Protein AF-A0A8J8NI59-F1 (afdb_monomer_lite)

Organism: Halteria grandinella (NCBI:txid5974)

Secondary structure (DSSP, 8-state):
-----PPPP------------PPPPPTTEEEPTTS-EEEPPTTEE-SS--SS---PEEP-TTTEEE-STT-EEEPTTEE-SSTT----EE-SSGGGEEEEETTEEEEEPTTEESGGG-EEPTTEEEETTTTEEEEPPPHHHHHHHHHHHHHHHHHHHHHHHHHHHHHHHSTT-HHHHHHHHHHHHHHHHHHHTTS-----HHHHHHHHHHHHHH-SSSSS-THHHHHHTT-SS-HHHHHHHHHHHHHHHHHHHHHHHHHHHHHHHHHHHHHTTTHHHHHHHHHHHHHHHHHHHHHHHHHTS--------S-----------------------------------

Structure (mmCIF, N/CA/C/O backbone):
data_AF-A0A8J8NI59-F1
#
_entry.id   AF-A0A8J8NI59-F1
#
loop_
_atom_site.group_PDB
_atom_site.id
_atom_site.type_symbol
_atom_site.label_atom_id
_atom_site.label_alt_id
_atom_site.label_comp_id
_atom_site.label_asym_id
_atom_site.label_entity_id
_atom_site.label_seq_id
_atom_site.pdbx_PDB_ins_code
_atom_site.Cartn_x
_atom_site.Cartn_y
_atom_site.Cartn_z
_atom_site.occupancy
_atom_site.B_iso_or_equiv
_atom_site.auth_seq_id
_atom_site.auth_comp_id
_atom_site.auth_asym_id
_atom_site.auth_atom_id
_atom_site.pdbx_PDB_model_num
ATOM 1 N N . MET A 1 1 ? 93.117 -23.642 -50.400 1.00 42.56 1 MET A N 1
ATOM 2 C CA . MET A 1 1 ? 92.096 -24.015 -51.402 1.00 42.56 1 MET A CA 1
ATOM 3 C C . MET A 1 1 ? 90.731 -23.767 -50.788 1.00 42.56 1 MET A C 1
ATOM 5 O O . MET A 1 1 ? 90.463 -24.273 -49.709 1.00 42.56 1 MET A O 1
ATOM 9 N N . LYS A 1 2 ? 89.950 -22.880 -51.412 1.00 40.94 2 LYS A N 1
ATOM 10 C CA . LYS A 1 2 ? 88.595 -22.494 -51.004 1.00 40.94 2 LYS A CA 1
ATOM 11 C C . LYS A 1 2 ? 87.653 -23.684 -51.211 1.00 40.94 2 LYS A C 1
ATOM 13 O O . LYS A 1 2 ? 87.621 -24.193 -52.324 1.00 40.94 2 LYS A O 1
ATOM 18 N N . ASN A 1 3 ? 86.870 -24.055 -50.203 1.00 39.59 3 ASN A N 1
ATOM 19 C CA . ASN A 1 3 ? 85.625 -24.795 -50.402 1.00 39.59 3 ASN A CA 1
ATOM 20 C C . ASN A 1 3 ? 84.478 -23.929 -49.877 1.00 39.59 3 ASN A C 1
ATOM 22 O O . ASN A 1 3 ? 84.491 -23.475 -48.736 1.00 39.59 3 ASN A O 1
ATOM 26 N N . LEU A 1 4 ? 83.573 -23.606 -50.799 1.00 42.38 4 LEU A N 1
ATOM 27 C CA . LEU A 1 4 ? 82.380 -22.790 -50.631 1.00 42.38 4 LEU A CA 1
ATOM 28 C C . LEU A 1 4 ? 81.233 -23.705 -50.202 1.00 42.38 4 LEU A C 1
ATOM 30 O O . LEU A 1 4 ? 80.670 -24.396 -51.051 1.00 42.38 4 LEU A O 1
ATOM 34 N N . ASP A 1 5 ? 80.852 -23.667 -48.929 1.00 48.59 5 ASP A N 1
ATOM 35 C CA . ASP A 1 5 ? 79.548 -24.180 -48.514 1.00 48.59 5 ASP A CA 1
ATOM 36 C C . ASP A 1 5 ? 78.473 -23.158 -48.901 1.00 48.59 5 ASP A C 1
ATOM 38 O O . ASP A 1 5 ? 78.446 -22.018 -48.431 1.00 48.59 5 ASP A O 1
ATOM 42 N N . LYS A 1 6 ? 77.608 -23.557 -49.838 1.00 50.16 6 LYS A N 1
ATOM 43 C CA . LYS A 1 6 ? 76.448 -22.781 -50.287 1.00 50.16 6 LYS A CA 1
ATOM 44 C C . LYS A 1 6 ? 75.347 -22.847 -49.218 1.00 50.16 6 LYS A C 1
ATOM 46 O O . LYS A 1 6 ? 74.883 -23.948 -48.929 1.00 50.16 6 LYS A O 1
ATOM 51 N N . PRO A 1 7 ? 74.835 -21.721 -48.695 1.00 47.69 7 PRO A N 1
ATOM 52 C CA . PRO A 1 7 ? 73.568 -21.733 -47.977 1.00 47.69 7 PRO A CA 1
ATOM 53 C C . PRO A 1 7 ? 72.412 -21.889 -48.979 1.00 47.69 7 PRO A C 1
ATOM 55 O O . PRO A 1 7 ? 72.321 -21.149 -49.960 1.00 47.69 7 PRO A O 1
ATOM 58 N N . GLY A 1 8 ? 71.546 -22.879 -48.740 1.00 51.72 8 GLY A N 1
ATOM 59 C CA . GLY A 1 8 ? 70.316 -23.108 -49.503 1.00 51.72 8 GLY A CA 1
ATOM 60 C C . GLY A 1 8 ? 69.329 -21.930 -49.419 1.00 51.72 8 GLY A C 1
ATOM 61 O O . GLY A 1 8 ? 69.471 -21.057 -48.556 1.00 51.72 8 GLY A O 1
ATOM 62 N N . PRO A 1 9 ? 68.333 -21.873 -50.320 1.00 49.62 9 PRO A N 1
ATOM 63 C CA . PRO A 1 9 ? 67.439 -20.730 -50.435 1.00 49.62 9 PRO A CA 1
ATOM 64 C C . PRO A 1 9 ? 66.587 -20.598 -49.169 1.00 49.62 9 PRO A C 1
ATOM 66 O O . PRO A 1 9 ? 65.860 -21.514 -48.788 1.00 49.62 9 PRO A O 1
ATOM 69 N N . ARG A 1 10 ? 66.664 -19.435 -48.513 1.00 53.19 10 ARG A N 1
ATOM 70 C CA . ARG A 1 10 ? 65.690 -19.048 -47.492 1.00 53.19 10 ARG A CA 1
ATOM 71 C C . ARG A 1 10 ? 64.388 -18.741 -48.221 1.00 53.19 10 ARG A C 1
ATOM 73 O O . ARG A 1 10 ? 64.252 -17.669 -48.804 1.00 53.19 10 ARG A O 1
ATOM 80 N N . ASN A 1 11 ? 63.447 -19.678 -48.201 1.00 51.78 11 ASN A N 1
ATOM 81 C CA . ASN A 1 11 ? 62.059 -19.361 -48.498 1.00 51.78 11 ASN A CA 1
ATOM 82 C C . ASN A 1 11 ? 61.590 -18.378 -47.423 1.00 51.78 11 ASN A C 1
ATOM 84 O O . ASN A 1 11 ? 61.308 -18.767 -46.293 1.00 51.78 11 ASN A O 1
ATOM 88 N N . ALA A 1 12 ? 61.576 -17.091 -47.764 1.00 55.81 12 ALA A N 1
ATOM 89 C CA . ALA A 1 12 ? 60.896 -16.075 -46.985 1.00 55.81 12 ALA A CA 1
ATOM 90 C C . ALA A 1 12 ? 59.393 -16.351 -47.099 1.00 55.81 12 ALA A C 1
ATOM 92 O O . ALA A 1 12 ? 58.722 -15.890 -48.022 1.00 55.81 12 ALA A O 1
ATOM 93 N N . SER A 1 13 ? 58.867 -17.170 -46.192 1.00 58.53 13 SER A N 1
ATOM 94 C CA . SER A 1 13 ? 57.435 -17.229 -45.946 1.00 58.53 13 SER A CA 1
ATOM 95 C C . SER A 1 13 ? 57.041 -15.899 -45.311 1.00 58.53 13 SER A C 1
ATOM 97 O O . SER A 1 13 ? 57.179 -15.718 -44.103 1.00 58.53 13 SER A O 1
ATOM 99 N N . ASN A 1 14 ? 56.594 -14.948 -46.130 1.00 59.12 14 ASN A N 1
ATOM 100 C CA . ASN A 1 14 ? 55.902 -13.762 -45.642 1.00 59.12 14 ASN A CA 1
ATOM 101 C C . ASN A 1 14 ? 54.557 -14.216 -45.057 1.00 59.12 14 ASN A C 1
ATOM 103 O O . ASN A 1 14 ? 53.545 -14.242 -45.754 1.00 59.12 14 ASN A O 1
ATOM 107 N N . SER A 1 15 ? 54.548 -14.624 -43.790 1.00 64.38 15 SER A N 1
ATOM 108 C CA . SER A 1 15 ? 53.317 -14.759 -43.019 1.00 64.38 15 SER A CA 1
ATOM 109 C C . SER A 1 15 ? 52.825 -13.350 -42.703 1.00 64.38 15 SER A C 1
ATOM 111 O O . SER A 1 15 ? 53.378 -12.668 -41.841 1.00 64.38 15 SER A O 1
ATOM 113 N N . LEU A 1 16 ? 51.833 -12.885 -43.462 1.00 69.44 16 LEU A N 1
ATOM 114 C CA . LEU A 1 16 ? 51.132 -11.646 -43.156 1.00 69.44 16 LEU A CA 1
ATOM 115 C C . LEU A 1 16 ? 50.227 -11.926 -41.951 1.00 69.44 16 LEU A C 1
ATOM 117 O O . LEU A 1 16 ? 49.183 -12.559 -42.094 1.00 69.44 16 LEU A O 1
ATOM 121 N N . ASP A 1 17 ? 50.662 -11.514 -40.765 1.00 67.75 17 ASP A N 1
ATOM 122 C CA . ASP A 1 17 ? 49.891 -11.686 -39.537 1.00 67.75 17 ASP A CA 1
ATOM 123 C C . ASP A 1 17 ? 48.886 -10.532 -39.440 1.00 67.75 17 ASP A C 1
ATOM 125 O O . ASP A 1 17 ? 49.223 -9.406 -39.064 1.00 67.75 17 ASP A O 1
ATOM 129 N N . ILE A 1 18 ? 47.658 -10.774 -39.903 1.00 75.75 18 ILE A N 1
ATOM 130 C CA . ILE A 1 18 ? 46.582 -9.783 -39.843 1.00 75.75 18 ILE A CA 1
ATOM 131 C C . ILE A 1 18 ? 45.837 -9.985 -38.528 1.00 75.75 18 ILE A C 1
ATOM 133 O O . ILE A 1 18 ? 45.020 -10.896 -38.393 1.00 75.75 18 ILE A O 1
ATOM 137 N N . SER A 1 19 ? 46.101 -9.115 -37.558 1.00 70.06 19 SER A N 1
ATOM 138 C CA . SER A 1 19 ? 45.352 -9.072 -36.307 1.00 70.06 19 SER A CA 1
ATOM 139 C C . SER A 1 19 ? 44.076 -8.243 -36.480 1.00 70.06 19 SER A C 1
ATOM 141 O O . SER A 1 19 ? 44.108 -7.035 -36.713 1.00 70.06 19 SER A O 1
ATOM 143 N N . PHE A 1 20 ? 42.921 -8.899 -36.364 1.00 71.81 20 PHE A N 1
ATOM 144 C CA . PHE A 1 20 ? 41.621 -8.235 -36.287 1.00 71.81 20 PHE A CA 1
ATOM 145 C C . PHE A 1 20 ? 41.215 -8.111 -34.819 1.00 71.81 20 PHE A C 1
ATOM 147 O O . PHE A 1 20 ? 41.076 -9.114 -34.125 1.00 71.81 20 PHE A O 1
ATOM 154 N N . ASN A 1 21 ? 41.016 -6.882 -34.346 1.00 72.12 21 ASN A N 1
ATOM 155 C CA . ASN A 1 21 ? 40.485 -6.617 -33.013 1.00 72.12 21 ASN A CA 1
ATOM 156 C C . ASN A 1 21 ? 39.002 -6.243 -33.142 1.00 72.12 21 ASN A C 1
ATOM 158 O O . ASN A 1 21 ? 38.676 -5.139 -33.586 1.00 72.12 21 ASN A O 1
ATOM 162 N N . LEU A 1 22 ? 38.105 -7.182 -32.832 1.00 75.94 22 LEU A N 1
ATOM 163 C CA . LEU A 1 22 ? 36.667 -6.925 -32.819 1.00 75.94 22 LEU A CA 1
ATOM 164 C C . LEU A 1 22 ? 36.265 -6.333 -31.466 1.00 75.94 22 LEU A C 1
ATOM 166 O O . LEU A 1 22 ? 36.701 -6.801 -30.417 1.00 75.94 22 LEU A O 1
ATOM 170 N N . ARG A 1 23 ? 35.413 -5.303 -31.488 1.00 87.38 23 ARG A N 1
ATOM 171 C CA . ARG A 1 23 ? 34.831 -4.754 -30.257 1.00 87.38 23 ARG A CA 1
ATOM 172 C C . ARG A 1 23 ? 33.895 -5.776 -29.604 1.00 87.38 23 ARG A C 1
ATOM 174 O O . ARG A 1 23 ? 33.202 -6.501 -30.313 1.00 87.38 23 ARG A O 1
ATOM 181 N N . ALA A 1 24 ? 33.801 -5.745 -28.276 1.00 86.50 24 ALA A N 1
ATOM 182 C CA . ALA A 1 24 ? 32.757 -6.462 -27.550 1.00 86.50 24 ALA A CA 1
ATOM 183 C C . ALA A 1 24 ? 31.359 -5.904 -27.889 1.00 86.50 24 ALA A C 1
ATOM 185 O O . ALA A 1 24 ? 31.203 -4.717 -28.224 1.00 86.50 24 ALA A O 1
ATOM 186 N N . CYS A 1 25 ? 30.344 -6.766 -27.812 1.00 90.00 25 CYS A N 1
ATOM 187 C CA . CYS A 1 25 ? 28.954 -6.374 -28.018 1.00 90.00 25 CYS A CA 1
ATOM 188 C C . CYS A 1 25 ? 28.413 -5.628 -26.796 1.00 90.00 25 CYS A C 1
ATOM 190 O O . CYS A 1 25 ? 28.751 -5.935 -25.654 1.00 90.00 25 CYS A O 1
ATOM 192 N N . LEU A 1 26 ? 27.585 -4.615 -27.040 1.00 92.12 26 LEU A N 1
ATOM 193 C CA . LEU A 1 26 ? 26.968 -3.817 -25.984 1.00 92.12 26 LEU A CA 1
ATOM 194 C C . LEU A 1 26 ? 25.629 -4.428 -25.547 1.00 92.12 26 LEU A C 1
ATOM 196 O O . LEU A 1 26 ? 25.061 -5.290 -26.215 1.00 92.12 26 LEU A O 1
ATOM 200 N N . ILE A 1 27 ? 25.095 -3.954 -24.420 1.00 91.75 27 ILE A N 1
ATOM 201 C CA . ILE A 1 27 ? 23.744 -4.312 -23.971 1.00 91.75 27 ILE A CA 1
ATOM 202 C C . ILE A 1 27 ? 22.736 -3.955 -25.077 1.00 91.75 27 ILE A C 1
ATOM 204 O O . ILE A 1 27 ? 22.727 -2.833 -25.583 1.00 91.75 27 ILE A O 1
ATOM 208 N N . GLY A 1 28 ? 21.889 -4.916 -25.447 1.00 91.94 28 GLY A N 1
ATOM 209 C CA . GLY A 1 28 ? 20.965 -4.796 -26.576 1.00 91.94 28 GLY A CA 1
ATOM 210 C C . GLY A 1 28 ? 21.525 -5.261 -27.925 1.00 91.94 28 GLY A C 1
ATOM 211 O O . GLY A 1 28 ? 20.793 -5.232 -28.913 1.00 91.94 28 GLY A O 1
ATOM 212 N N . GLU A 1 29 ? 22.779 -5.712 -27.988 1.00 93.00 29 GLU A N 1
ATOM 213 C CA . GLU A 1 29 ? 23.380 -6.303 -29.185 1.00 93.00 29 GLU A CA 1
ATOM 214 C C . GLU A 1 29 ? 23.638 -7.801 -28.993 1.00 93.00 29 GLU A C 1
ATOM 216 O O . GLU A 1 29 ? 24.230 -8.216 -27.998 1.00 93.00 29 GLU A O 1
ATOM 221 N N . ALA A 1 30 ? 23.239 -8.615 -29.968 1.00 91.62 30 ALA A N 1
ATOM 222 C CA . ALA A 1 30 ? 23.572 -10.033 -30.022 1.00 91.62 30 ALA A CA 1
ATOM 223 C C . ALA A 1 30 ? 24.814 -10.263 -30.896 1.00 91.62 30 ALA A C 1
ATOM 225 O O . ALA A 1 30 ? 24.956 -9.662 -31.967 1.00 91.62 30 ALA A O 1
ATOM 226 N N . MET A 1 31 ? 25.703 -11.155 -30.456 1.00 90.50 31 MET A N 1
ATOM 227 C CA . MET A 1 31 ? 26.864 -11.581 -31.234 1.00 90.50 31 MET A CA 1
ATOM 228 C C . MET A 1 31 ? 26.450 -12.649 -32.253 1.00 90.50 31 MET A C 1
ATOM 230 O O . MET A 1 31 ? 25.980 -13.726 -31.885 1.00 90.50 31 MET A O 1
ATOM 234 N N . LEU A 1 32 ? 26.624 -12.360 -33.544 1.00 87.44 32 LEU A N 1
ATOM 235 C CA . LEU A 1 32 ? 26.396 -13.324 -34.621 1.00 87.44 32 LEU A CA 1
ATOM 236 C C . LEU A 1 32 ? 27.553 -14.331 -34.703 1.00 87.44 32 LEU A C 1
ATOM 238 O O . LEU A 1 32 ? 28.666 -14.078 -34.246 1.00 87.44 32 LEU A O 1
ATOM 242 N N . SER A 1 33 ? 27.319 -15.458 -35.378 1.00 85.94 33 SER A N 1
ATOM 243 C CA . SER A 1 33 ? 28.323 -16.512 -35.607 1.00 85.94 33 SER A CA 1
ATOM 244 C C . SER A 1 33 ? 29.576 -16.047 -36.360 1.00 85.94 33 SER A C 1
ATOM 246 O O . SER A 1 33 ? 30.616 -16.691 -36.275 1.00 85.94 33 SER A O 1
ATOM 248 N N . ASN A 1 34 ? 29.501 -14.923 -37.076 1.00 84.19 34 ASN A N 1
ATOM 249 C CA . ASN A 1 34 ? 30.634 -14.287 -37.750 1.00 84.19 34 ASN A CA 1
ATOM 250 C C . ASN A 1 34 ? 31.380 -13.264 -36.866 1.00 84.19 34 ASN A C 1
ATOM 252 O O . ASN A 1 34 ? 32.190 -12.498 -37.385 1.00 84.19 34 ASN A O 1
ATOM 256 N N . GLY A 1 35 ? 31.074 -13.197 -35.565 1.00 82.31 35 GLY A N 1
ATOM 257 C CA . GLY A 1 35 ? 31.666 -12.247 -34.618 1.00 82.31 35 GLY A CA 1
ATOM 258 C C . GLY A 1 35 ? 31.140 -10.813 -34.739 1.00 82.31 35 GLY A C 1
ATOM 259 O O . GLY A 1 35 ? 31.619 -9.924 -34.040 1.00 82.31 35 GLY A O 1
ATOM 260 N N . LYS A 1 36 ? 30.157 -10.550 -35.613 1.00 87.12 36 LYS A N 1
ATOM 261 C CA . LYS A 1 36 ? 29.537 -9.226 -35.746 1.00 87.12 36 LYS A CA 1
ATOM 262 C C . LYS A 1 36 ? 28.489 -9.021 -34.652 1.00 87.12 36 LYS A C 1
ATOM 264 O O . LYS A 1 36 ? 27.591 -9.841 -34.503 1.00 87.12 36 LYS A O 1
ATOM 269 N N . CYS A 1 37 ? 28.533 -7.885 -33.966 1.00 91.12 37 CYS A N 1
ATOM 270 C CA . CYS A 1 37 ? 27.447 -7.449 -33.090 1.00 91.12 37 CYS A CA 1
ATOM 271 C C . CYS A 1 37 ? 26.302 -6.857 -33.922 1.00 91.12 37 CYS A C 1
ATOM 273 O O . CYS A 1 37 ? 26.531 -5.957 -34.740 1.00 91.12 37 CYS A O 1
ATOM 275 N N . ALA A 1 38 ? 25.079 -7.343 -33.722 1.00 90.94 38 ALA A N 1
ATOM 276 C CA . ALA A 1 38 ? 23.874 -6.757 -34.302 1.00 90.94 38 ALA A CA 1
ATOM 277 C C . ALA A 1 38 ? 22.913 -6.316 -33.202 1.00 90.94 38 ALA A C 1
ATOM 279 O O . ALA A 1 38 ? 22.659 -7.055 -32.253 1.00 90.94 38 ALA A O 1
ATOM 280 N N . LEU A 1 39 ? 22.361 -5.114 -33.352 1.00 93.69 39 LEU A N 1
ATOM 281 C CA . LEU A 1 39 ? 21.331 -4.597 -32.462 1.00 93.69 39 LEU A CA 1
ATOM 282 C C . LEU A 1 39 ? 20.059 -5.444 -32.578 1.00 93.69 39 LEU A C 1
ATOM 284 O O . LEU A 1 39 ? 19.643 -5.786 -33.686 1.00 93.69 39 LEU A O 1
ATOM 288 N N . CYS A 1 40 ? 19.424 -5.740 -31.446 1.00 94.31 40 CYS A N 1
ATOM 289 C CA . CYS A 1 40 ? 18.139 -6.424 -31.437 1.00 94.31 40 CYS A CA 1
ATOM 290 C C . CYS A 1 40 ? 17.054 -5.578 -32.115 1.00 94.31 40 CYS A C 1
ATOM 292 O O . CYS A 1 40 ? 16.870 -4.403 -31.792 1.00 94.31 40 CYS A O 1
ATOM 294 N N . GLU A 1 41 ? 16.324 -6.189 -33.044 1.00 95.12 41 GLU A N 1
ATOM 295 C CA . GLU A 1 41 ? 15.227 -5.549 -33.770 1.00 95.12 41 GLU A CA 1
ATOM 296 C C . GLU A 1 41 ? 13.995 -5.345 -32.876 1.00 95.12 41 GLU A C 1
ATOM 298 O O . GLU A 1 41 ? 13.866 -5.947 -31.803 1.00 95.12 41 GLU A O 1
ATOM 303 N N . GLN A 1 42 ? 13.059 -4.508 -33.331 1.00 94.75 42 GLN A N 1
ATOM 304 C CA . GLN A 1 42 ? 11.798 -4.265 -32.631 1.00 94.75 42 GLN A CA 1
ATOM 305 C C . GLN A 1 42 ? 11.038 -5.580 -32.382 1.00 94.75 42 GLN A C 1
ATOM 307 O O . GLN A 1 42 ? 10.967 -6.451 -33.246 1.00 94.75 42 GLN A O 1
ATOM 312 N N . GLY A 1 43 ? 10.471 -5.737 -31.183 1.00 93.62 43 GLY A N 1
ATOM 313 C CA . GLY A 1 43 ? 9.853 -7.001 -30.757 1.00 93.62 43 GLY A CA 1
ATOM 314 C C . GLY A 1 43 ? 10.841 -8.050 -30.226 1.00 93.62 43 GLY A C 1
ATOM 315 O O . GLY A 1 43 ? 10.414 -9.121 -29.785 1.00 93.62 43 GLY A O 1
ATOM 316 N N . THR A 1 44 ? 12.139 -7.740 -30.188 1.00 94.88 44 THR A N 1
ATOM 317 C CA . THR A 1 44 ? 13.160 -8.533 -29.492 1.00 94.88 44 THR A CA 1
ATOM 318 C C . THR A 1 44 ? 13.978 -7.665 -28.541 1.00 94.88 44 THR A C 1
ATOM 320 O O . THR A 1 44 ? 13.941 -6.436 -28.625 1.00 94.88 44 THR A O 1
ATOM 323 N N . TYR A 1 45 ? 14.676 -8.288 -27.593 1.00 93.62 45 TYR A N 1
ATOM 324 C CA . TYR A 1 45 ? 15.499 -7.561 -26.631 1.00 93.62 45 TYR A CA 1
ATOM 325 C C . TYR A 1 45 ? 16.680 -8.386 -26.111 1.00 93.62 45 TYR A C 1
ATOM 327 O O . TYR A 1 45 ? 16.684 -9.619 -26.182 1.00 93.62 45 TYR A O 1
ATOM 335 N N . LEU A 1 46 ? 17.665 -7.697 -25.534 1.00 93.19 46 LEU A N 1
ATOM 336 C CA . LEU A 1 46 ? 18.746 -8.309 -24.766 1.00 93.19 46 LEU A CA 1
ATOM 337 C C . LEU A 1 46 ? 19.194 -7.371 -23.632 1.00 93.19 46 LEU A C 1
ATOM 339 O O . LEU A 1 46 ? 19.578 -6.232 -23.884 1.00 93.19 46 LEU A O 1
ATOM 343 N N . LEU A 1 47 ? 19.128 -7.841 -22.381 1.00 90.81 47 LEU A N 1
ATOM 344 C CA . LEU A 1 47 ? 19.435 -7.031 -21.187 1.00 90.81 47 LEU A CA 1
ATOM 345 C C . LEU A 1 47 ? 20.875 -7.167 -20.686 1.00 90.81 47 LEU A C 1
ATOM 347 O O . LEU A 1 47 ? 21.331 -6.336 -19.908 1.00 90.81 47 LEU A O 1
ATOM 351 N N . GLN A 1 48 ? 21.600 -8.181 -21.151 1.00 88.25 48 GLN A N 1
ATOM 352 C CA . GLN A 1 48 ? 22.983 -8.437 -20.770 1.00 88.25 48 GLN A CA 1
ATOM 353 C C . GLN A 1 48 ? 23.814 -8.656 -22.032 1.00 88.25 48 GLN A C 1
ATOM 355 O O . GLN A 1 48 ? 23.387 -9.378 -22.932 1.00 88.25 48 GLN A O 1
ATOM 360 N N . ALA A 1 49 ? 24.987 -8.030 -22.104 1.00 84.00 49 ALA A N 1
ATOM 361 C CA . ALA A 1 49 ? 25.941 -8.300 -23.173 1.00 84.00 49 ALA A CA 1
ATOM 362 C C . ALA A 1 49 ? 26.396 -9.769 -23.116 1.00 84.00 49 ALA A C 1
ATOM 364 O O . ALA A 1 49 ? 26.535 -10.338 -22.032 1.00 84.00 49 ALA A O 1
ATOM 365 N N . SER A 1 50 ? 26.600 -10.391 -24.274 1.00 76.25 50 SER A N 1
ATOM 366 C CA . SER A 1 50 ? 27.167 -11.738 -24.379 1.00 76.25 50 SER A CA 1
ATOM 367 C C . SER A 1 50 ? 28.412 -11.706 -25.250 1.00 76.25 50 SER A C 1
ATOM 369 O O . SER A 1 50 ? 28.383 -11.143 -26.343 1.00 76.25 50 SER A O 1
ATOM 371 N N . ASP A 1 51 ? 29.472 -12.343 -24.753 1.00 73.75 51 ASP A N 1
ATOM 372 C CA . ASP A 1 51 ? 30.730 -12.570 -25.476 1.00 73.75 51 ASP A CA 1
ATOM 373 C C . ASP A 1 51 ? 30.704 -13.883 -26.283 1.00 73.75 51 ASP A C 1
ATOM 375 O O . ASP A 1 51 ? 31.645 -14.210 -27.004 1.00 73.75 51 ASP A O 1
ATOM 379 N N . GLU A 1 52 ? 29.609 -14.640 -26.169 1.00 78.69 52 GLU A N 1
ATOM 380 C CA . GLU A 1 52 ? 29.346 -15.855 -26.933 1.00 78.69 52 GLU A CA 1
ATOM 381 C C . GLU A 1 52 ? 28.276 -15.608 -28.010 1.00 78.69 52 GLU A C 1
ATOM 383 O O . GLU A 1 52 ? 27.375 -14.783 -27.810 1.00 78.69 52 GLU A O 1
ATOM 388 N N . PRO A 1 53 ? 28.328 -16.336 -29.145 1.00 79.00 53 PRO A N 1
ATOM 389 C CA . PRO A 1 53 ? 27.295 -16.267 -30.170 1.00 79.00 53 PRO A CA 1
ATOM 390 C C . PRO A 1 53 ? 25.912 -16.564 -29.580 1.00 79.00 53 PRO A C 1
ATOM 392 O O . PRO A 1 53 ? 25.681 -17.632 -29.012 1.00 79.00 53 PRO A O 1
ATOM 395 N N . GLY A 1 54 ? 24.979 -15.631 -29.741 1.00 83.62 54 GLY A N 1
ATOM 396 C CA . GLY A 1 54 ? 23.666 -15.693 -29.105 1.00 83.62 54 GLY A CA 1
ATOM 397 C C . GLY A 1 54 ? 22.577 -15.035 -29.942 1.00 83.62 54 GLY A C 1
ATOM 398 O O . GLY A 1 54 ? 22.832 -14.462 -31.000 1.00 83.62 54 GLY A O 1
ATOM 399 N N . PHE A 1 55 ? 21.338 -15.116 -29.458 1.00 87.38 55 PHE A N 1
ATOM 400 C CA . PHE A 1 55 ? 20.169 -14.550 -30.130 1.00 87.38 55 PHE A CA 1
ATOM 401 C C . PHE A 1 55 ? 19.411 -13.604 -29.202 1.00 87.38 55 PHE A C 1
ATOM 403 O O . PHE A 1 55 ? 19.348 -13.816 -27.989 1.00 87.38 55 PHE A O 1
ATOM 410 N N . CYS A 1 56 ? 18.786 -12.582 -29.785 1.00 92.00 56 CYS A N 1
ATOM 411 C CA . CYS A 1 56 ? 17.872 -11.706 -29.064 1.00 92.00 56 CYS A CA 1
ATOM 412 C C . CYS A 1 56 ? 16.665 -12.497 -28.542 1.00 92.00 56 CYS A C 1
ATOM 414 O O . CYS A 1 56 ? 16.113 -13.360 -29.234 1.00 92.00 56 CYS A O 1
ATOM 416 N N . ARG A 1 57 ? 16.232 -12.191 -27.317 1.00 92.62 57 ARG A N 1
ATOM 417 C CA . ARG A 1 57 ? 15.051 -12.811 -26.708 1.00 92.62 57 ARG A CA 1
ATOM 418 C C . ARG A 1 57 ? 13.785 -12.234 -27.334 1.00 92.62 57 ARG A C 1
ATOM 420 O O . ARG A 1 57 ? 13.738 -11.058 -27.691 1.00 92.62 57 ARG A O 1
ATOM 427 N N . LYS A 1 58 ? 12.744 -13.059 -27.462 1.00 94.88 58 LYS A N 1
ATOM 428 C CA . LYS A 1 58 ? 11.427 -12.615 -27.945 1.00 94.88 58 LYS A CA 1
ATOM 429 C C . LYS A 1 58 ? 10.731 -11.773 -26.883 1.00 94.88 58 LYS A C 1
ATOM 431 O O . LYS A 1 58 ? 10.744 -12.142 -25.713 1.00 94.88 58 LYS A O 1
ATOM 436 N N . CYS A 1 59 ? 10.090 -10.683 -27.295 1.00 94.94 59 CYS A N 1
ATOM 437 C CA . CYS A 1 59 ? 9.372 -9.808 -26.377 1.00 94.94 59 CYS A CA 1
ATOM 438 C C . CYS A 1 59 ? 8.136 -10.494 -25.763 1.00 94.94 59 CYS A C 1
ATOM 440 O O . CYS A 1 59 ? 7.290 -10.988 -26.517 1.00 94.94 59 CYS A O 1
ATOM 442 N N . PRO A 1 60 ? 7.962 -10.465 -24.431 1.00 95.38 60 PRO A N 1
ATOM 443 C CA . PRO A 1 60 ? 6.719 -10.868 -23.784 1.00 95.38 60 PRO A CA 1
ATOM 444 C C . PRO A 1 60 ? 5.642 -9.791 -24.000 1.00 95.38 60 PRO A C 1
ATOM 446 O O . PRO A 1 60 ? 5.451 -8.889 -23.191 1.00 95.38 60 PRO A O 1
ATOM 449 N N . SER A 1 61 ? 4.945 -9.851 -25.138 1.00 93.81 61 SER A N 1
ATOM 450 C CA . SER A 1 61 ? 4.045 -8.776 -25.588 1.00 93.81 61 SER A CA 1
ATOM 451 C C . SER A 1 61 ? 2.780 -8.588 -24.739 1.00 93.81 61 SER A C 1
ATOM 453 O O . SER A 1 61 ? 2.061 -7.609 -24.946 1.00 93.81 61 SER A O 1
ATOM 455 N N . LEU A 1 62 ? 2.458 -9.510 -23.827 1.00 92.88 62 LEU A N 1
ATOM 456 C CA . LEU A 1 62 ? 1.320 -9.368 -22.912 1.00 92.88 62 LEU A CA 1
ATOM 457 C C . LEU A 1 62 ? 1.679 -8.478 -21.720 1.00 92.88 62 LEU A C 1
ATOM 459 O O . LEU A 1 62 ? 0.882 -7.617 -21.351 1.00 92.88 62 LEU A O 1
ATOM 463 N N . GLU A 1 63 ? 2.879 -8.648 -21.163 1.00 94.12 63 GLU A N 1
ATOM 464 C CA . GLU A 1 63 ? 3.333 -7.909 -19.984 1.00 94.12 63 GLU A CA 1
ATOM 465 C C . GLU A 1 63 ? 4.205 -6.688 -20.313 1.00 94.12 63 GLU A C 1
ATOM 467 O O . GLU A 1 63 ? 4.281 -5.761 -19.504 1.00 94.12 63 GLU A O 1
ATOM 472 N N . ALA A 1 64 ? 4.850 -6.656 -21.484 1.00 94.44 64 ALA A N 1
ATOM 473 C CA . ALA A 1 64 ? 5.845 -5.647 -21.841 1.00 94.44 64 ALA A CA 1
ATOM 474 C C . ALA A 1 64 ? 5.738 -5.151 -23.293 1.00 94.44 64 ALA A C 1
ATOM 476 O O . ALA A 1 64 ? 5.070 -5.733 -24.152 1.00 94.44 64 ALA A O 1
ATOM 477 N N . GLU A 1 65 ? 6.423 -4.044 -23.558 1.00 93.69 65 GLU A N 1
ATOM 478 C CA . GLU A 1 65 ? 6.615 -3.442 -24.871 1.00 93.69 65 GLU A CA 1
ATOM 479 C C . GLU A 1 65 ? 8.118 -3.308 -25.149 1.00 93.69 65 GLU A C 1
ATOM 481 O O . GLU A 1 65 ? 8.871 -2.822 -24.304 1.00 93.69 65 GLU A O 1
ATOM 486 N N . CYS A 1 66 ? 8.560 -3.782 -26.318 1.00 93.75 66 CYS A N 1
ATOM 487 C CA . CYS A 1 66 ? 9.972 -3.819 -26.696 1.00 93.75 66 CYS A CA 1
ATOM 488 C C . CYS A 1 66 ? 10.213 -3.015 -27.973 1.00 93.75 66 CYS A C 1
ATOM 490 O O . CYS A 1 66 ? 9.733 -3.388 -29.048 1.00 93.75 66 CYS A O 1
ATOM 492 N N . PHE A 1 67 ? 11.021 -1.962 -27.869 1.00 92.25 67 PHE A N 1
ATOM 493 C CA . PHE A 1 67 ? 11.393 -1.100 -28.995 1.00 92.25 67 PHE A CA 1
ATOM 494 C C . PHE A 1 67 ? 12.665 -1.564 -29.728 1.00 92.25 67 PHE A C 1
ATOM 496 O O . PHE A 1 67 ? 13.065 -0.940 -30.705 1.00 92.25 67 PHE A O 1
ATOM 503 N N . GLY A 1 68 ? 13.270 -2.674 -29.292 1.00 91.94 68 GLY A N 1
ATOM 504 C CA . GLY A 1 68 ? 14.551 -3.181 -29.791 1.00 91.94 68 GLY A CA 1
ATOM 505 C C . GLY A 1 68 ? 15.711 -2.861 -28.845 1.00 91.94 68 GLY A C 1
ATOM 506 O O . GLY A 1 68 ? 15.557 -2.147 -27.850 1.00 91.94 68 GLY A O 1
ATOM 507 N N . GLY A 1 69 ? 16.885 -3.420 -29.123 1.00 92.81 69 GLY A N 1
ATOM 508 C CA . GLY A 1 69 ? 18.054 -3.305 -28.252 1.00 92.81 69 GLY A CA 1
ATOM 509 C C . GLY A 1 69 ? 17.780 -3.820 -26.832 1.00 92.81 69 GLY A C 1
ATOM 510 O O . GLY A 1 69 ? 17.420 -4.978 -26.632 1.00 92.81 69 GLY A O 1
ATOM 511 N N . SER A 1 70 ? 17.941 -2.949 -25.836 1.00 91.81 70 SER A N 1
ATOM 512 C CA . SER A 1 70 ? 17.596 -3.198 -24.426 1.00 91.81 70 SER A CA 1
ATOM 513 C C . SER A 1 70 ? 16.371 -2.411 -23.950 1.00 91.81 70 SER A C 1
ATOM 515 O O . SER A 1 70 ? 16.025 -2.436 -22.766 1.00 91.81 70 SER A O 1
ATOM 517 N N . ALA A 1 71 ? 15.692 -1.719 -24.869 1.00 92.00 71 ALA A N 1
ATOM 518 C CA . ALA A 1 71 ? 14.530 -0.886 -24.592 1.00 92.00 71 ALA A CA 1
ATOM 519 C C . ALA A 1 71 ? 13.264 -1.746 -24.454 1.00 92.00 71 ALA A C 1
ATOM 521 O O . ALA A 1 71 ? 12.407 -1.786 -25.339 1.00 92.00 71 ALA A O 1
ATOM 522 N N . ILE A 1 72 ? 13.175 -2.459 -23.334 1.00 92.56 72 ILE A N 1
ATOM 523 C CA . ILE A 1 72 ? 11.999 -3.215 -22.901 1.00 92.56 72 ILE A CA 1
ATOM 524 C C . ILE A 1 72 ? 11.374 -2.532 -21.687 1.00 92.56 72 ILE A C 1
ATOM 526 O O . ILE A 1 72 ? 12.079 -2.200 -20.731 1.00 92.56 72 ILE A O 1
ATOM 530 N N . PHE A 1 73 ? 10.057 -2.336 -21.709 1.00 93.44 73 PHE A N 1
ATOM 531 C CA . PHE A 1 73 ? 9.321 -1.643 -20.653 1.00 93.44 73 PHE A CA 1
ATOM 532 C C . PHE A 1 73 ? 8.049 -2.405 -20.272 1.00 93.44 73 PHE A C 1
ATOM 534 O O . PHE A 1 73 ? 7.363 -2.904 -21.162 1.00 93.44 73 PHE A O 1
ATOM 541 N N . PRO A 1 74 ? 7.699 -2.496 -18.974 1.00 94.94 74 PRO A N 1
ATOM 542 C CA . PRO A 1 74 ? 6.419 -3.058 -18.564 1.00 94.94 74 PRO A CA 1
ATOM 543 C C . PRO A 1 74 ? 5.261 -2.239 -19.132 1.00 94.94 74 PRO A C 1
ATOM 545 O O . PRO A 1 74 ? 5.310 -1.005 -19.155 1.00 94.94 74 PRO A O 1
ATOM 548 N N . LYS A 1 75 ? 4.187 -2.926 -19.517 1.00 94.00 75 LYS A N 1
ATOM 549 C CA . LYS A 1 75 ? 2.896 -2.300 -19.812 1.00 94.00 75 LYS A CA 1
ATOM 550 C C . LYS A 1 75 ? 2.224 -1.813 -18.529 1.00 94.00 75 LYS A C 1
ATOM 552 O O . LYS A 1 75 ? 2.566 -2.232 -17.423 1.00 94.00 75 LYS A O 1
ATOM 557 N N . SER A 1 76 ? 1.227 -0.940 -18.675 1.00 93.56 76 SER A N 1
ATOM 558 C CA . SER A 1 76 ? 0.406 -0.506 -17.540 1.00 93.56 76 SER A CA 1
ATOM 559 C C . SER A 1 76 ? -0.211 -1.713 -16.819 1.00 93.56 76 SER A C 1
ATOM 561 O O . SER A 1 76 ? -0.681 -2.662 -17.449 1.00 93.56 76 SER A O 1
ATOM 563 N N . GLY A 1 77 ? -0.164 -1.689 -15.488 1.00 92.19 77 GLY A N 1
ATOM 564 C CA . GLY A 1 77 ? -0.555 -2.804 -14.626 1.00 92.19 77 GLY A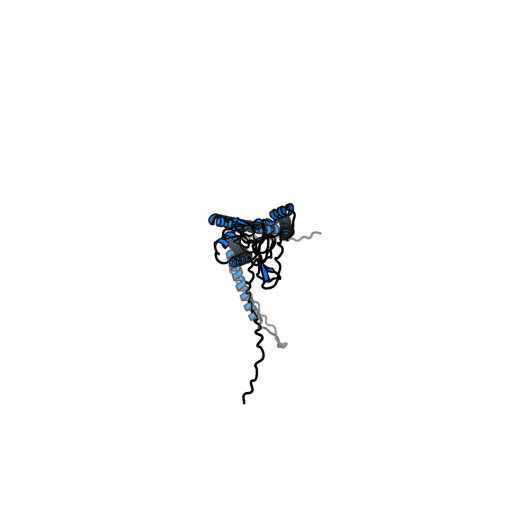 CA 1
ATOM 565 C C . GLY A 1 77 ? 0.551 -3.823 -14.331 1.00 92.19 77 GLY A C 1
ATOM 566 O O . GLY A 1 77 ? 0.325 -4.705 -13.500 1.00 92.19 77 GLY A O 1
ATOM 567 N N . TYR A 1 78 ? 1.731 -3.691 -14.942 1.00 93.88 78 TYR A N 1
ATOM 568 C CA . TYR A 1 78 ? 2.899 -4.531 -14.679 1.00 93.88 78 TYR A CA 1
ATOM 569 C C . TYR A 1 78 ? 4.058 -3.724 -14.095 1.00 93.88 78 TYR A C 1
ATOM 571 O O . TYR A 1 78 ? 4.195 -2.518 -14.313 1.00 93.88 78 TYR A O 1
ATOM 579 N N . TRP A 1 79 ? 4.906 -4.416 -13.345 1.00 93.25 79 TRP A N 1
ATOM 580 C CA . TRP A 1 79 ? 6.076 -3.864 -12.683 1.00 93.25 79 TRP A CA 1
ATOM 581 C C . TRP A 1 79 ? 7.280 -4.775 -12.890 1.00 93.25 79 TRP A C 1
ATOM 583 O O . TRP A 1 79 ? 7.158 -6.000 -12.877 1.00 93.25 79 TRP A O 1
ATOM 593 N N . ARG A 1 80 ? 8.455 -4.163 -13.027 1.00 92.31 80 ARG A N 1
ATOM 594 C CA . ARG A 1 80 ? 9.752 -4.842 -12.960 1.00 92.31 80 ARG A CA 1
ATOM 595 C C . ARG A 1 80 ? 10.665 -4.168 -11.943 1.00 92.31 80 ARG A C 1
ATOM 597 O O . ARG A 1 80 ? 10.554 -2.961 -11.705 1.00 92.31 80 ARG A O 1
ATOM 604 N N . SER A 1 81 ? 11.590 -4.946 -11.392 1.00 89.88 81 SER A N 1
ATOM 605 C CA . SER A 1 81 ? 12.508 -4.518 -10.331 1.00 89.88 81 SER A CA 1
ATOM 606 C C . SER A 1 81 ? 13.625 -3.593 -10.798 1.00 89.88 81 SER A C 1
ATOM 608 O O . SER A 1 81 ? 13.984 -2.665 -10.077 1.00 89.88 81 SER A O 1
ATOM 610 N N . SER A 1 82 ? 14.182 -3.832 -11.982 1.00 89.44 82 SER A N 1
ATOM 611 C CA . SER A 1 82 ? 15.315 -3.079 -12.522 1.00 89.44 82 SER A CA 1
ATOM 612 C C . SER A 1 82 ? 15.313 -3.104 -14.051 1.00 89.44 82 SER A C 1
ATOM 614 O O . SER A 1 82 ? 14.547 -3.844 -14.668 1.00 89.44 82 SER A O 1
ATOM 616 N N . ASN A 1 83 ? 16.194 -2.313 -14.670 1.00 89.62 83 ASN A N 1
ATOM 617 C CA . ASN A 1 83 ? 16.408 -2.340 -16.122 1.00 89.62 83 ASN A CA 1
ATOM 618 C C . ASN A 1 83 ? 17.071 -3.642 -16.613 1.00 89.62 83 ASN A C 1
ATOM 620 O O . ASN A 1 83 ? 17.062 -3.897 -17.810 1.00 89.62 83 ASN A O 1
ATOM 624 N N . GLU A 1 84 ? 17.612 -4.458 -15.706 1.00 89.19 84 GLU A N 1
ATOM 625 C CA . GLU A 1 84 ? 18.303 -5.722 -16.006 1.00 89.19 84 GLU A CA 1
ATOM 626 C C . GLU A 1 84 ? 17.387 -6.946 -15.863 1.00 89.19 84 GLU A C 1
ATOM 628 O O . GLU A 1 84 ? 17.708 -8.028 -16.348 1.00 89.19 84 GLU A O 1
ATOM 633 N N . SER A 1 85 ? 16.236 -6.782 -15.208 1.00 90.94 85 SER A N 1
ATOM 634 C CA . SER A 1 85 ? 15.251 -7.843 -15.026 1.00 90.94 85 SER A CA 1
ATOM 635 C C . SER A 1 85 ? 14.266 -7.878 -16.191 1.00 90.94 85 SER A C 1
ATOM 637 O O . SER A 1 85 ? 13.642 -6.863 -16.522 1.00 90.94 85 SER A O 1
ATOM 639 N N . ASP A 1 86 ? 14.076 -9.064 -16.766 1.00 91.25 86 ASP A N 1
ATOM 640 C CA . ASP A 1 86 ? 12.997 -9.375 -17.705 1.00 91.25 86 ASP A CA 1
ATOM 641 C C . ASP A 1 86 ? 11.815 -10.103 -17.046 1.00 91.25 86 ASP A C 1
ATOM 643 O O . ASP A 1 86 ? 10.932 -10.615 -17.732 1.00 91.25 86 ASP A O 1
ATOM 647 N N . ASN A 1 87 ? 11.767 -10.114 -15.710 1.00 92.62 87 ASN A N 1
ATOM 648 C CA . ASN A 1 87 ? 10.628 -10.621 -14.958 1.00 92.62 87 ASN A CA 1
ATOM 649 C C . ASN A 1 87 ? 9.597 -9.506 -14.716 1.00 92.62 87 ASN A C 1
ATOM 651 O O . ASN A 1 87 ? 9.864 -8.542 -13.988 1.00 92.62 87 ASN A O 1
ATOM 655 N N . PHE A 1 88 ? 8.413 -9.667 -15.306 1.00 94.12 88 PHE A N 1
ATOM 656 C CA . PHE A 1 88 ? 7.292 -8.737 -15.203 1.00 94.12 88 PHE A CA 1
ATOM 657 C C . PHE A 1 88 ? 6.217 -9.291 -14.274 1.00 94.12 88 PHE A C 1
ATOM 659 O O . PHE A 1 88 ? 5.627 -10.338 -14.531 1.00 94.12 88 PHE A O 1
ATOM 666 N N . ILE A 1 89 ? 5.927 -8.559 -13.202 1.00 92.81 89 ILE A N 1
ATOM 667 C CA . ILE A 1 89 ? 4.965 -8.968 -12.180 1.00 92.81 89 ILE A CA 1
ATOM 668 C C . ILE A 1 89 ? 3.736 -8.067 -12.267 1.00 92.81 89 ILE A C 1
ATOM 670 O O . ILE A 1 89 ? 3.851 -6.842 -12.327 1.00 92.81 89 ILE A O 1
ATOM 674 N N . LYS A 1 90 ? 2.545 -8.670 -12.263 1.00 91.44 90 LYS A N 1
ATOM 675 C CA . LYS A 1 90 ? 1.278 -7.935 -12.237 1.00 91.44 90 LYS A CA 1
ATOM 676 C C . LYS A 1 90 ? 1.111 -7.215 -10.897 1.00 91.44 90 LYS A C 1
ATOM 678 O O . LYS A 1 90 ? 1.294 -7.808 -9.836 1.00 91.44 90 LYS A O 1
ATOM 683 N N . CYS A 1 91 ? 0.732 -5.946 -10.942 1.00 89.19 91 CYS A N 1
ATOM 684 C CA . CYS A 1 91 ? 0.540 -5.141 -9.741 1.00 89.19 91 CYS A CA 1
ATOM 685 C C . CYS A 1 91 ? -0.782 -5.463 -9.037 1.00 89.19 91 CYS A C 1
ATOM 687 O O . CYS A 1 91 ? -1.801 -5.688 -9.692 1.00 89.19 91 CYS A O 1
ATOM 689 N N . LEU A 1 92 ? -0.783 -5.397 -7.698 1.00 82.06 92 LEU A N 1
ATOM 690 C CA . LEU A 1 92 ? -1.993 -5.578 -6.878 1.00 82.06 92 LEU A CA 1
ATOM 691 C C . LEU A 1 92 ? -3.072 -4.546 -7.231 1.00 82.06 92 LEU A C 1
ATOM 693 O O . LEU A 1 92 ? -4.261 -4.855 -7.261 1.00 82.06 92 LEU A O 1
ATOM 697 N N . ASN A 1 93 ? -2.650 -3.310 -7.504 1.00 84.69 93 ASN A N 1
ATOM 698 C CA . ASN A 1 93 ? -3.506 -2.255 -8.017 1.00 84.69 93 ASN A CA 1
ATOM 699 C C . ASN A 1 93 ? -2.990 -1.838 -9.402 1.00 84.69 93 ASN A C 1
ATOM 701 O O . ASN A 1 93 ? -1.930 -1.216 -9.482 1.00 84.69 93 ASN A O 1
ATOM 705 N N . PRO A 1 94 ? -3.712 -2.142 -10.495 1.00 86.38 94 PRO A N 1
ATOM 706 C CA . PRO A 1 94 ? -3.225 -1.867 -11.842 1.00 86.38 94 PRO A CA 1
ATOM 707 C C . PRO A 1 94 ? -3.035 -0.370 -12.108 1.00 86.38 94 PRO A C 1
ATOM 709 O O . PRO A 1 94 ? -2.173 -0.006 -12.898 1.00 86.38 94 PRO A O 1
ATOM 712 N N . ILE A 1 95 ? -3.785 0.500 -11.420 1.00 88.19 95 ILE A N 1
ATOM 713 C CA . ILE A 1 95 ? -3.686 1.956 -11.596 1.00 88.19 95 ILE A CA 1
ATOM 714 C C . ILE A 1 95 ? -2.374 2.491 -10.994 1.00 88.19 95 ILE A C 1
ATOM 716 O O . ILE A 1 95 ? -1.823 3.463 -11.497 1.00 88.19 95 ILE A O 1
ATOM 720 N N . ALA A 1 96 ? -1.825 1.817 -9.974 1.00 89.88 96 ALA A N 1
ATOM 721 C CA . ALA A 1 96 ? -0.566 2.214 -9.345 1.00 89.88 96 ALA A CA 1
ATOM 722 C C . ALA A 1 96 ? 0.643 2.062 -10.287 1.00 89.88 96 ALA A C 1
ATOM 724 O O . ALA A 1 96 ? 1.626 2.786 -10.139 1.00 89.88 96 ALA A O 1
ATOM 725 N N . CYS A 1 97 ? 0.566 1.145 -11.259 1.00 92.81 97 CYS A N 1
ATOM 726 C CA . CYS A 1 97 ? 1.635 0.840 -12.206 1.00 92.81 97 CYS A CA 1
ATOM 727 C C . CYS A 1 97 ? 1.331 1.434 -13.582 1.00 92.81 97 CYS A C 1
ATOM 729 O O . CYS A 1 97 ? 0.564 0.875 -14.371 1.00 92.81 97 CYS A O 1
ATOM 731 N N . LEU A 1 98 ? 1.971 2.560 -13.891 1.00 92.12 98 LEU A N 1
ATOM 732 C CA . LEU A 1 98 ? 1.790 3.248 -15.171 1.00 92.12 98 LEU A CA 1
ATOM 733 C C . LEU A 1 98 ? 2.561 2.578 -16.324 1.00 92.12 98 LEU A C 1
ATOM 735 O O . LEU A 1 98 ? 2.275 2.858 -17.483 1.00 92.12 98 LEU A O 1
ATOM 739 N N . GLY A 1 99 ? 3.480 1.657 -16.015 1.00 90.25 99 GLY A N 1
ATOM 740 C CA . GLY A 1 99 ? 4.382 1.014 -16.977 1.00 90.25 99 GLY A CA 1
ATOM 741 C C . GLY A 1 99 ? 5.797 1.591 -16.900 1.00 90.25 99 GLY A C 1
ATOM 742 O O . GLY A 1 99 ? 6.137 2.242 -15.918 1.00 90.25 99 GLY A O 1
ATOM 743 N N . GLY A 1 100 ? 6.649 1.326 -17.889 1.00 87.06 100 GLY A N 1
ATOM 744 C CA . GLY A 1 100 ? 8.024 1.847 -17.943 1.00 87.06 100 GLY A CA 1
ATOM 745 C C . GLY A 1 100 ? 8.230 2.897 -19.032 1.00 87.06 100 GLY A C 1
ATOM 746 O O . GLY A 1 100 ? 7.425 3.028 -19.948 1.00 87.06 100 GLY A O 1
ATOM 747 N N . SER A 1 101 ? 9.331 3.642 -18.941 1.00 83.44 101 SER A N 1
ATOM 748 C CA . SER A 1 101 ? 9.750 4.605 -19.970 1.00 83.44 101 SER A CA 1
ATOM 749 C C . SER A 1 101 ? 11.275 4.656 -20.062 1.00 83.44 101 SER A C 1
ATOM 751 O O . SER A 1 101 ? 11.960 4.141 -19.183 1.00 83.44 101 SER A O 1
ATOM 753 N N . ASN A 1 102 ? 11.818 5.320 -21.084 1.00 74.25 102 ASN A N 1
ATOM 754 C CA . ASN A 1 102 ? 13.248 5.338 -21.420 1.00 74.25 102 ASN A CA 1
ATOM 755 C C . ASN A 1 102 ? 14.191 5.680 -20.252 1.00 74.25 102 ASN A C 1
ATOM 757 O O . ASN A 1 102 ? 15.336 5.244 -20.253 1.00 74.25 102 ASN A O 1
ATOM 761 N N . SER A 1 103 ? 13.728 6.438 -19.256 1.00 73.38 103 SER A N 1
ATOM 762 C CA . SER A 1 103 ? 14.507 6.796 -18.066 1.00 73.38 103 SER A CA 1
ATOM 763 C C . SER A 1 103 ? 14.314 5.859 -16.870 1.00 73.38 103 SER A C 1
ATOM 765 O O . SER A 1 103 ? 15.215 5.753 -16.043 1.00 73.38 103 SER A O 1
ATOM 767 N N . ASN A 1 104 ? 13.171 5.172 -16.763 1.00 81.00 104 ASN A N 1
ATOM 768 C CA . ASN A 1 104 ? 12.762 4.460 -15.553 1.00 81.00 104 ASN A CA 1
ATOM 769 C C . ASN A 1 104 ? 12.236 3.057 -15.871 1.00 81.00 104 ASN A C 1
ATOM 771 O O . ASN A 1 104 ? 11.315 2.890 -16.673 1.00 81.00 104 ASN A O 1
ATOM 775 N N . ALA A 1 105 ? 12.757 2.058 -15.149 1.00 80.38 105 ALA A N 1
ATOM 776 C CA . ALA A 1 105 ? 12.353 0.660 -15.282 1.00 80.38 105 ALA A CA 1
ATOM 777 C C . ALA A 1 105 ? 10.838 0.459 -15.132 1.00 80.38 105 ALA A C 1
ATOM 779 O O . ALA A 1 105 ? 10.252 -0.310 -15.891 1.00 80.38 105 ALA A O 1
ATOM 780 N N . SER A 1 106 ? 10.243 1.176 -14.175 1.00 86.69 106 SER A N 1
ATOM 781 C CA . SER A 1 106 ? 8.819 1.195 -13.844 1.00 86.69 106 SER A CA 1
ATOM 782 C C . SER A 1 106 ? 8.451 2.583 -13.300 1.00 86.69 106 SER A C 1
ATOM 784 O O . SER A 1 106 ? 9.234 3.190 -12.568 1.00 86.69 106 SER A O 1
ATOM 786 N N . GLN A 1 107 ? 7.261 3.078 -13.623 1.00 90.31 107 GLN A N 1
ATOM 787 C CA . GLN A 1 107 ? 6.705 4.354 -13.179 1.00 90.31 107 GLN A CA 1
ATOM 788 C C . GLN A 1 107 ? 5.481 4.115 -12.296 1.00 90.31 107 GLN A C 1
ATOM 790 O O . GLN A 1 107 ? 4.583 3.338 -12.641 1.00 90.31 107 GLN A O 1
ATOM 795 N N . CYS A 1 108 ? 5.455 4.801 -11.157 1.00 90.50 108 CYS A N 1
ATOM 796 C CA . CYS A 1 108 ? 4.321 4.796 -10.247 1.00 90.50 108 CYS A CA 1
ATOM 797 C C . CYS A 1 108 ? 3.351 5.924 -10.564 1.00 90.50 108 CYS A C 1
ATOM 799 O O . CYS A 1 108 ? 3.747 7.006 -10.998 1.00 90.50 108 CYS A O 1
ATOM 801 N N . GLN A 1 109 ? 2.077 5.679 -10.279 1.00 91.75 109 GLN A N 1
ATOM 802 C CA . GLN A 1 109 ? 1.101 6.748 -10.138 1.00 91.75 109 GLN A CA 1
ATOM 803 C C . GLN A 1 109 ? 1.412 7.593 -8.894 1.00 91.75 109 GLN A C 1
ATOM 805 O O . GLN A 1 109 ? 1.917 7.090 -7.888 1.00 91.75 109 GLN A O 1
ATOM 810 N N . GLU A 1 110 ? 1.058 8.878 -8.947 1.00 90.69 110 GLU A N 1
ATOM 811 C CA . GLU A 1 110 ? 1.139 9.773 -7.796 1.00 90.69 110 GLU A CA 1
ATOM 812 C C . GLU A 1 110 ? 0.427 9.182 -6.567 1.00 90.69 110 GLU A C 1
ATOM 814 O O . GLU A 1 110 ? -0.673 8.631 -6.658 1.00 90.69 110 GLU A O 1
ATOM 819 N N . GLY A 1 111 ? 1.079 9.290 -5.410 1.00 87.38 111 GLY A N 1
ATOM 820 C CA . GLY A 1 111 ? 0.568 8.772 -4.145 1.00 87.38 111 GLY A CA 1
ATOM 821 C C . GLY A 1 111 ? 0.954 7.327 -3.838 1.00 87.38 111 GLY A C 1
ATOM 822 O O . GLY A 1 111 ? 0.690 6.882 -2.721 1.00 87.38 111 GLY A O 1
ATOM 823 N N . TYR A 1 112 ? 1.618 6.620 -4.758 1.00 88.56 112 TYR A N 1
ATOM 824 C CA . TYR A 1 112 ? 2.127 5.262 -4.548 1.00 88.56 112 TYR A CA 1
ATOM 825 C C . TYR A 1 112 ? 3.657 5.223 -4.535 1.00 88.56 112 TYR A C 1
ATOM 827 O O . TYR A 1 112 ? 4.324 6.031 -5.176 1.00 88.56 112 TYR A O 1
ATOM 835 N N . GLN A 1 113 ? 4.218 4.269 -3.801 1.00 87.25 113 GLN A N 1
ATOM 836 C CA . GLN A 1 113 ? 5.653 4.025 -3.700 1.00 87.25 113 GLN A CA 1
ATOM 837 C C . GLN A 1 113 ? 5.938 2.565 -3.315 1.00 87.25 113 GLN A C 1
ATOM 839 O O . GLN A 1 113 ? 5.025 1.774 -3.076 1.00 87.25 113 GLN A O 1
ATOM 844 N N . GLY A 1 114 ? 7.222 2.215 -3.232 1.00 85.00 114 GLY A N 1
ATOM 845 C CA . GLY A 1 114 ? 7.668 0.886 -2.813 1.00 85.00 114 GLY A CA 1
ATOM 846 C C . GLY A 1 114 ? 7.658 -0.151 -3.938 1.00 85.00 114 GLY A C 1
ATOM 847 O O . GLY A 1 114 ? 7.477 0.163 -5.117 1.00 85.00 114 GLY A O 1
ATOM 848 N N . ILE A 1 115 ? 7.894 -1.408 -3.566 1.00 85.94 115 ILE A N 1
ATOM 849 C CA . ILE A 1 115 ? 7.929 -2.545 -4.497 1.00 85.94 115 ILE A CA 1
ATOM 850 C C . ILE A 1 115 ? 6.507 -2.789 -5.016 1.00 85.94 115 ILE A C 1
ATOM 852 O O . ILE A 1 115 ? 5.554 -2.715 -4.245 1.00 85.94 115 ILE A O 1
ATOM 856 N N . LEU A 1 116 ? 6.349 -3.028 -6.324 1.00 86.88 116 LEU A N 1
ATOM 857 C CA . LEU A 1 116 ? 5.039 -3.138 -6.997 1.00 86.88 116 LEU A CA 1
ATOM 858 C C . LEU A 1 116 ? 4.123 -1.915 -6.812 1.00 86.88 116 LEU A C 1
ATOM 860 O O . LEU A 1 116 ? 2.928 -1.995 -7.099 1.00 86.88 116 LEU A O 1
ATOM 864 N N . PHE A 1 117 ? 4.665 -0.802 -6.306 1.00 88.94 117 PHE A N 1
ATOM 865 C CA . PHE A 1 117 ? 3.909 0.392 -5.937 1.00 88.94 117 PHE A CA 1
ATOM 866 C C . PHE A 1 117 ? 2.717 0.084 -5.013 1.00 88.94 117 PHE A C 1
ATOM 868 O O . PHE A 1 117 ? 1.632 0.649 -5.149 1.00 88.94 117 PHE A O 1
ATOM 875 N N . SER A 1 118 ? 2.911 -0.853 -4.077 1.00 84.06 118 SER A N 1
ATOM 876 C CA . SER A 1 118 ? 1.867 -1.320 -3.157 1.00 84.06 118 SER A CA 1
ATOM 877 C C . SER A 1 118 ? 1.644 -0.421 -1.938 1.00 84.06 118 SER A C 1
ATOM 879 O O . SER A 1 118 ? 0.618 -0.566 -1.251 1.00 84.06 118 SER A O 1
ATOM 881 N N . ASP A 1 119 ? 2.599 0.467 -1.657 1.00 81.12 119 ASP A N 1
ATOM 882 C CA . ASP A 1 119 ? 2.615 1.337 -0.485 1.00 81.12 119 ASP A CA 1
ATOM 883 C C . ASP A 1 119 ? 2.221 2.760 -0.862 1.00 81.12 119 ASP A C 1
ATOM 885 O O . ASP A 1 119 ? 2.409 3.197 -1.994 1.00 81.12 119 ASP A O 1
ATOM 889 N N . CYS A 1 120 ? 1.680 3.507 0.097 1.00 83.19 120 CYS A N 1
ATOM 890 C CA . CYS A 1 120 ? 1.332 4.902 -0.132 1.00 83.19 120 CYS A CA 1
ATOM 891 C C . CYS A 1 120 ? 2.528 5.815 0.127 1.00 83.19 120 CYS A C 1
ATOM 893 O O . CYS A 1 120 ? 3.282 5.617 1.085 1.00 83.19 120 CYS A O 1
ATOM 895 N N . ALA A 1 121 ? 2.689 6.818 -0.732 1.00 84.56 121 ALA A N 1
ATOM 896 C CA . ALA A 1 121 ? 3.685 7.869 -0.593 1.00 84.56 121 ALA A CA 1
ATOM 897 C C . ALA A 1 121 ? 3.454 8.703 0.679 1.00 84.56 121 ALA A C 1
ATOM 899 O O . ALA A 1 121 ? 2.400 8.643 1.320 1.00 84.56 121 ALA A O 1
ATOM 900 N N . LEU A 1 122 ? 4.451 9.503 1.059 1.00 80.00 122 LEU A N 1
ATOM 901 C CA . LEU A 1 122 ? 4.322 10.433 2.181 1.00 80.00 122 LEU A CA 1
ATOM 902 C C . LEU A 1 122 ? 3.131 11.378 1.961 1.00 80.00 122 LEU A C 1
ATOM 904 O O . LEU A 1 122 ? 2.984 11.967 0.894 1.00 80.00 122 LEU A O 1
ATOM 908 N N . GLY A 1 123 ? 2.279 11.523 2.978 1.00 78.00 123 GLY A N 1
ATOM 909 C CA . GLY A 1 123 ? 1.061 12.340 2.893 1.00 78.00 123 GLY A CA 1
ATOM 910 C C . GLY A 1 123 ? -0.149 11.630 2.278 1.00 78.00 123 GLY A C 1
ATOM 911 O O . GLY A 1 123 ? -1.226 12.219 2.243 1.00 78.00 123 GLY A O 1
ATOM 912 N N . TYR A 1 124 ? -0.005 10.368 1.873 1.00 82.38 124 TYR A N 1
ATOM 913 C CA . TYR A 1 124 ? -1.099 9.513 1.423 1.00 82.38 124 TYR A CA 1
ATOM 914 C C . TYR A 1 124 ? -1.352 8.375 2.427 1.00 82.38 124 TYR A C 1
ATOM 916 O O . TYR A 1 124 ? -0.447 7.935 3.144 1.00 82.38 124 TYR A O 1
ATOM 924 N N . SER A 1 125 ? -2.589 7.883 2.474 1.00 78.62 125 SER A N 1
ATOM 925 C CA . SER A 1 125 ? -3.006 6.712 3.251 1.00 78.62 125 SER A CA 1
ATOM 926 C C . SER A 1 125 ? -3.807 5.739 2.395 1.00 78.62 125 SER A C 1
ATOM 928 O O . SER A 1 125 ? -4.427 6.115 1.399 1.00 78.62 125 SER A O 1
ATOM 930 N N . LYS A 1 126 ? -3.771 4.458 2.765 1.00 75.00 126 LYS A N 1
ATOM 931 C CA . LYS A 1 126 ? -4.408 3.393 1.992 1.00 75.00 126 LYS A CA 1
ATOM 932 C C . LYS A 1 126 ? -5.900 3.335 2.307 1.00 75.00 126 LYS A C 1
ATOM 934 O O . LYS A 1 126 ? -6.301 3.150 3.451 1.00 75.00 126 LYS A O 1
ATOM 939 N N . SER A 1 127 ? -6.718 3.465 1.273 1.00 66.25 127 SER A N 1
ATOM 940 C CA . SER A 1 127 ? -8.155 3.261 1.318 1.00 66.25 127 SER A CA 1
ATOM 941 C C . SER A 1 127 ? -8.464 1.768 1.368 1.00 66.25 127 SER A C 1
ATOM 943 O O . SER A 1 127 ? -8.084 0.976 0.499 1.00 66.25 127 SER A O 1
ATOM 945 N N . LEU A 1 128 ? -9.196 1.430 2.416 1.00 55.88 128 LEU A N 1
ATOM 946 C CA . LEU A 1 128 ? -9.516 0.108 2.916 1.00 55.88 128 LEU A CA 1
ATOM 947 C C . LEU A 1 128 ? -10.045 -0.901 1.882 1.00 55.88 128 LEU A C 1
ATOM 949 O O . LEU A 1 128 ? -9.662 -2.063 1.903 1.00 55.88 128 LEU A O 1
ATOM 953 N N . ALA A 1 129 ? -10.897 -0.457 0.956 1.00 53.78 129 ALA A N 1
ATOM 954 C CA . ALA A 1 129 ? -11.654 -1.348 0.071 1.00 53.78 129 ALA A CA 1
ATOM 955 C C . ALA A 1 129 ? -11.005 -1.589 -1.306 1.00 53.78 129 ALA A C 1
ATOM 957 O O . ALA A 1 129 ? -11.532 -2.341 -2.127 1.00 53.78 129 ALA A O 1
ATOM 958 N N . SER A 1 130 ? -9.921 -0.883 -1.647 1.00 63.62 130 SER A N 1
ATOM 959 C CA . SER A 1 130 ? -9.483 -0.826 -3.053 1.00 63.62 130 SER A CA 1
ATOM 960 C C . SER A 1 130 ? -7.979 -0.788 -3.290 1.00 63.62 130 SER A C 1
ATOM 962 O O . SER A 1 130 ? -7.575 -0.586 -4.432 1.00 63.62 130 SER A O 1
ATOM 964 N N . PHE A 1 131 ? -7.149 -0.976 -2.256 1.00 69.69 131 PHE A N 1
ATOM 965 C CA . PHE A 1 131 ? -5.691 -0.787 -2.352 1.00 69.69 131 PHE A CA 1
ATOM 966 C C . PHE A 1 131 ? -5.312 0.582 -2.951 1.00 69.69 131 PHE A C 1
ATOM 968 O O . PHE A 1 131 ? -4.229 0.741 -3.513 1.00 69.69 131 PHE A O 1
ATOM 975 N N . LYS A 1 132 ? -6.214 1.569 -2.857 1.00 79.75 132 LYS A N 1
ATOM 976 C CA . LYS A 1 132 ? -6.017 2.901 -3.422 1.00 79.75 132 LYS A CA 1
ATOM 977 C C . LYS A 1 132 ? -5.404 3.822 -2.393 1.00 79.75 132 LYS A C 1
ATOM 979 O O . LYS A 1 132 ? -5.885 3.862 -1.270 1.00 79.75 132 LYS A O 1
ATOM 984 N N . CYS A 1 133 ? -4.404 4.596 -2.774 1.00 84.44 133 CYS A N 1
ATOM 985 C CA . CYS A 1 133 ? -3.855 5.634 -1.915 1.00 84.44 133 CYS A CA 1
ATOM 986 C C . CYS A 1 133 ? -4.655 6.932 -2.081 1.00 84.44 133 CYS A C 1
ATOM 988 O O . CYS A 1 133 ? -4.905 7.378 -3.199 1.00 84.44 133 CYS A O 1
ATOM 990 N N . SER A 1 134 ? -5.088 7.516 -0.966 1.00 84.12 134 SER A N 1
ATOM 991 C CA . SER A 1 134 ? -5.806 8.793 -0.900 1.00 84.12 134 SER A CA 1
ATOM 992 C C . SER A 1 134 ? -5.026 9.806 -0.075 1.00 84.12 134 SER A C 1
ATOM 994 O O . SER A 1 134 ? -4.333 9.430 0.867 1.00 84.12 134 SER A O 1
ATOM 996 N N . ASN A 1 135 ? -5.170 11.088 -0.403 1.00 84.69 135 ASN A N 1
ATOM 997 C CA . ASN A 1 135 ? -4.530 12.168 0.340 1.00 84.69 135 ASN A CA 1
ATOM 998 C C . ASN A 1 135 ? -4.976 12.197 1.804 1.00 84.69 135 ASN A C 1
ATOM 1000 O O . ASN A 1 135 ? -6.168 12.105 2.112 1.00 84.69 135 ASN A O 1
ATOM 1004 N N . CYS A 1 136 ? -4.011 12.370 2.702 1.00 82.00 136 CYS A N 1
ATOM 1005 C CA . CYS A 1 136 ? -4.285 12.559 4.114 1.00 82.00 136 CYS A CA 1
ATOM 1006 C C . CYS A 1 136 ? -4.988 13.903 4.357 1.00 82.00 136 CYS A C 1
ATOM 1008 O O . CYS A 1 136 ? -4.608 14.921 3.770 1.00 82.00 136 CYS A O 1
ATOM 1010 N N . PRO A 1 137 ? -5.988 13.944 5.256 1.00 82.06 137 PRO A N 1
ATOM 1011 C CA . PRO A 1 137 ? -6.612 15.196 5.653 1.00 82.06 137 PRO A CA 1
ATOM 1012 C C . PRO A 1 137 ? -5.613 16.093 6.399 1.00 82.06 137 PRO A C 1
ATOM 1014 O O . PRO A 1 137 ? -4.590 15.634 6.915 1.00 82.06 137 PRO A O 1
ATOM 1017 N N . SER A 1 138 ? -5.933 17.387 6.494 1.00 85.25 138 SER A N 1
ATOM 1018 C CA . SER A 1 138 ? -5.119 18.351 7.245 1.00 85.25 138 SER A CA 1
ATOM 1019 C C . SER A 1 138 ? -4.877 17.885 8.690 1.00 85.25 138 SER A C 1
ATOM 1021 O O . SER A 1 138 ? -5.708 17.185 9.275 1.00 85.25 138 SER A O 1
ATOM 1023 N N . ARG A 1 139 ? -3.758 18.302 9.305 1.00 80.56 139 ARG A N 1
ATOM 1024 C CA . ARG A 1 139 ? -3.392 17.881 10.674 1.00 80.56 139 ARG A CA 1
ATOM 1025 C C . ARG A 1 139 ? -4.511 18.132 11.691 1.00 80.56 139 ARG A C 1
ATOM 1027 O O . ARG A 1 139 ? -4.787 17.259 12.506 1.00 80.56 139 ARG A O 1
ATOM 1034 N N . ALA A 1 140 ? -5.178 19.284 11.615 1.00 84.94 140 ALA A N 1
ATOM 1035 C CA . ALA A 1 140 ? -6.282 19.633 12.508 1.00 84.94 140 ALA A CA 1
ATOM 1036 C C . ALA A 1 140 ? -7.498 18.715 12.302 1.00 84.94 140 ALA A C 1
ATOM 1038 O O . ALA A 1 140 ? -8.015 18.153 13.266 1.00 84.94 140 ALA A O 1
ATOM 1039 N N . SER A 1 141 ? -7.907 18.493 11.047 1.00 83.38 141 SER A N 1
ATOM 1040 C CA . SER A 1 141 ? -8.998 17.569 10.717 1.00 83.38 141 SER A CA 1
ATOM 1041 C C . SER A 1 141 ? -8.682 16.144 11.172 1.00 83.38 141 SER A C 1
ATOM 1043 O O . SER A 1 141 ? -9.548 15.480 11.731 1.00 83.38 141 SER A O 1
ATOM 1045 N N . ASN A 1 142 ? -7.437 15.692 10.998 1.00 82.00 142 ASN A N 1
ATOM 1046 C CA . ASN A 1 142 ? -7.015 14.360 11.418 1.00 82.00 142 ASN A CA 1
ATOM 1047 C C . ASN A 1 142 ? -7.105 14.177 12.943 1.00 82.00 142 ASN A C 1
ATOM 1049 O O . ASN A 1 142 ? -7.584 13.147 13.408 1.00 82.00 142 ASN A O 1
ATOM 1053 N N . ILE A 1 143 ? -6.695 15.188 13.721 1.00 82.94 143 ILE A N 1
ATOM 1054 C CA . ILE A 1 143 ? -6.809 15.176 15.189 1.00 82.94 143 ILE A CA 1
ATOM 1055 C C . ILE A 1 143 ? -8.279 15.126 15.619 1.00 82.94 143 ILE A C 1
ATOM 1057 O O . ILE A 1 143 ? -8.632 14.322 16.478 1.00 82.94 143 ILE A O 1
ATOM 1061 N N . ILE A 1 144 ? -9.144 15.939 15.005 1.00 85.94 144 ILE A N 1
ATOM 1062 C CA . ILE A 1 144 ? -10.582 15.953 15.316 1.00 85.94 144 ILE A CA 1
ATOM 1063 C C . ILE A 1 144 ? -11.209 14.588 15.016 1.00 85.94 144 ILE A C 1
ATOM 1065 O O . ILE A 1 144 ? -11.904 14.040 15.869 1.00 85.94 144 ILE A O 1
ATOM 1069 N N . ILE A 1 145 ? -10.923 14.012 13.843 1.00 82.12 145 ILE A N 1
ATOM 1070 C CA . ILE A 1 145 ? -11.401 12.675 13.462 1.00 82.12 145 ILE A CA 1
ATOM 1071 C C . ILE A 1 145 ? -10.941 11.638 14.490 1.00 82.12 145 ILE A C 1
ATOM 1073 O O . ILE A 1 145 ? -11.749 10.839 14.955 1.00 82.12 145 ILE A O 1
ATOM 1077 N N . LEU A 1 146 ? -9.671 11.681 14.899 1.00 79.12 146 LEU A N 1
ATOM 1078 C CA . LEU A 1 146 ? -9.118 10.748 15.878 1.00 79.12 146 LEU A CA 1
ATOM 1079 C C . LEU A 1 146 ? -9.798 10.881 17.252 1.00 79.12 146 LEU A C 1
ATOM 1081 O O . LEU A 1 146 ? -10.129 9.866 17.860 1.00 79.12 146 LEU A O 1
ATOM 1085 N N . ILE A 1 147 ? -10.075 12.102 17.719 1.00 84.62 147 ILE A N 1
ATOM 1086 C CA . ILE A 1 147 ? -10.820 12.338 18.969 1.00 84.62 147 ILE A CA 1
ATOM 1087 C C . ILE A 1 147 ? -12.245 11.779 18.867 1.00 84.62 147 ILE A C 1
ATOM 1089 O O . ILE A 1 147 ? -12.680 11.051 19.759 1.00 84.62 147 ILE A O 1
ATOM 1093 N N . VAL A 1 148 ? -12.960 12.076 17.777 1.00 85.12 148 VAL A N 1
ATOM 1094 C CA . VAL A 1 148 ? -14.331 11.585 17.545 1.00 85.12 148 VAL A CA 1
ATOM 1095 C C . VAL A 1 148 ? -14.365 10.060 17.515 1.00 85.12 148 VAL A C 1
ATOM 1097 O O . VAL A 1 148 ? -15.236 9.454 18.136 1.00 85.12 148 VAL A O 1
ATOM 1100 N N . VAL A 1 149 ? -13.392 9.434 16.853 1.00 79.62 149 VAL A N 1
ATOM 1101 C CA . VAL A 1 149 ? -13.247 7.978 16.816 1.00 79.62 149 VAL A CA 1
ATOM 1102 C C . VAL A 1 149 ? -13.002 7.407 18.210 1.00 79.62 149 VAL A C 1
ATOM 1104 O O . VAL A 1 149 ? -13.680 6.457 18.590 1.00 79.62 149 VAL A O 1
ATOM 1107 N N . ILE A 1 150 ? -12.074 7.970 18.991 1.00 79.75 150 ILE A N 1
ATOM 1108 C CA . ILE A 1 150 ? -11.790 7.486 20.353 1.00 79.75 150 ILE A CA 1
ATOM 1109 C C . ILE A 1 150 ? -13.041 7.580 21.231 1.00 79.75 150 ILE A C 1
ATOM 1111 O O . ILE A 1 150 ? -13.366 6.624 21.936 1.00 79.75 150 ILE A O 1
ATOM 1115 N N . ILE A 1 151 ? -13.769 8.699 21.161 1.00 84.12 151 ILE A N 1
ATOM 1116 C CA . ILE A 1 151 ? -15.031 8.879 21.889 1.00 84.12 151 ILE A CA 1
ATOM 1117 C C . ILE A 1 151 ? -16.063 7.847 21.418 1.00 84.12 151 ILE A C 1
ATOM 1119 O O . ILE A 1 151 ? -16.688 7.190 22.248 1.00 84.12 151 ILE A O 1
ATOM 1123 N N . GLY A 1 152 ? -16.211 7.653 20.106 1.00 82.75 152 GLY A N 1
ATOM 1124 C CA . GLY A 1 152 ? -17.124 6.668 19.525 1.00 82.75 152 GLY A CA 1
ATOM 1125 C C . GLY A 1 152 ? -16.810 5.237 19.965 1.00 82.75 152 GLY A C 1
ATOM 1126 O O . GLY A 1 152 ? -17.715 4.511 20.373 1.00 82.75 152 GLY A O 1
ATOM 1127 N N . VAL A 1 153 ? -15.531 4.849 19.969 1.00 76.75 153 VAL A N 1
ATOM 1128 C CA . VAL A 1 153 ? -15.071 3.542 20.461 1.00 76.75 153 VAL A CA 1
ATOM 1129 C C . VAL A 1 153 ? -15.348 3.399 21.958 1.00 76.75 153 VAL A C 1
ATOM 1131 O O . VAL A 1 153 ? -15.885 2.377 22.375 1.00 76.75 153 VAL A O 1
ATOM 1134 N N . ALA A 1 154 ? -15.050 4.411 22.776 1.00 78.44 154 ALA A N 1
ATOM 1135 C CA . ALA A 1 154 ? -15.318 4.373 24.215 1.00 78.44 154 ALA A CA 1
ATOM 1136 C C . ALA A 1 154 ? -16.820 4.245 24.526 1.00 78.44 154 ALA A C 1
ATOM 1138 O O . ALA A 1 154 ? -17.214 3.433 25.370 1.00 78.44 154 ALA A O 1
ATOM 1139 N N . LEU A 1 155 ? -17.667 4.999 23.817 1.00 83.56 155 LEU A N 1
ATOM 1140 C CA . LEU A 1 155 ? -19.123 4.898 23.915 1.00 83.56 155 LEU A CA 1
ATOM 1141 C C . LEU A 1 155 ? -19.602 3.508 23.492 1.00 83.56 155 LEU A C 1
ATOM 1143 O O . LEU A 1 155 ? -20.359 2.880 24.229 1.00 83.56 155 LEU A O 1
ATOM 1147 N N . PHE A 1 156 ? -19.121 2.993 22.360 1.00 78.94 156 PHE A N 1
ATOM 1148 C CA . PHE A 1 156 ? -19.477 1.662 21.872 1.00 78.94 156 PHE A CA 1
ATOM 1149 C C . PHE A 1 156 ? -19.074 0.560 22.859 1.00 78.94 156 PHE A C 1
ATOM 1151 O O . PHE A 1 156 ? -19.894 -0.293 23.191 1.00 78.94 156 PHE A O 1
ATOM 1158 N N . LEU A 1 157 ? -17.854 0.609 23.402 1.00 79.44 157 LEU A N 1
ATOM 1159 C CA . LEU A 1 157 ? -17.395 -0.329 24.428 1.00 79.44 157 LEU A CA 1
ATOM 1160 C C . LEU A 1 157 ? -18.238 -0.231 25.701 1.00 79.44 157 LEU A C 1
ATOM 1162 O O . LEU A 1 157 ? -18.615 -1.257 26.262 1.00 79.44 157 LEU A O 1
ATOM 1166 N N . THR A 1 158 ? -18.592 0.979 26.133 1.00 79.44 158 THR A N 1
ATOM 1167 C CA . THR A 1 158 ? -19.462 1.179 27.301 1.00 79.44 158 THR A CA 1
ATOM 1168 C C . THR A 1 158 ? -20.851 0.592 27.055 1.00 79.44 158 THR A C 1
ATOM 1170 O O . THR A 1 158 ? -21.363 -0.140 27.902 1.00 79.44 158 THR A O 1
ATOM 1173 N N . LEU A 1 159 ? -21.442 0.837 25.880 1.00 80.50 159 LEU A N 1
ATOM 1174 C CA . LEU A 1 159 ? -22.724 0.255 25.477 1.00 80.50 159 LEU A CA 1
ATOM 1175 C C . LEU A 1 159 ? -22.657 -1.269 25.420 1.00 80.50 159 LEU A C 1
ATOM 1177 O O . LEU A 1 159 ? -23.571 -1.926 25.912 1.00 80.50 159 LEU A O 1
ATOM 1181 N N . LEU A 1 160 ? -21.577 -1.841 24.882 1.00 77.44 160 LEU A N 1
ATOM 1182 C CA . LEU A 1 160 ? -21.372 -3.285 24.888 1.00 77.44 160 LEU A CA 1
ATOM 1183 C C . LEU A 1 160 ? -21.274 -3.820 26.316 1.00 77.44 160 LEU A C 1
ATOM 1185 O O . LEU A 1 160 ? -21.958 -4.786 26.639 1.00 77.44 160 LEU A O 1
ATOM 1189 N N . ILE A 1 161 ? -20.475 -3.211 27.191 1.00 82.25 161 ILE A N 1
ATOM 1190 C CA . ILE A 1 161 ? -20.325 -3.658 28.585 1.00 82.25 161 ILE A CA 1
ATOM 1191 C C . ILE A 1 161 ? -21.671 -3.599 29.314 1.00 82.25 161 ILE A C 1
ATOM 1193 O O . ILE A 1 161 ? -22.074 -4.583 29.931 1.00 82.25 161 ILE A O 1
ATOM 1197 N N . VAL A 1 162 ? -22.398 -2.486 29.199 1.00 77.44 162 VAL A N 1
ATOM 1198 C CA . VAL A 1 162 ? -23.709 -2.301 29.837 1.00 77.44 162 VAL A CA 1
ATOM 1199 C C . VAL A 1 162 ? -24.750 -3.251 29.249 1.00 77.44 162 VAL A C 1
ATOM 1201 O O . VAL A 1 162 ? -25.502 -3.860 30.001 1.00 77.44 162 VAL A O 1
ATOM 1204 N N . SER A 1 163 ? -24.785 -3.430 27.927 1.00 71.31 163 SER A N 1
ATOM 1205 C CA . SER A 1 163 ? -25.694 -4.370 27.261 1.00 71.31 163 SER A CA 1
ATOM 1206 C C . SER A 1 163 ? -25.431 -5.810 27.700 1.00 71.31 163 SER A C 1
ATOM 1208 O O . SER A 1 163 ? -26.371 -6.548 27.995 1.00 71.31 163 SER A O 1
ATOM 1210 N N . ASN A 1 164 ? -24.161 -6.195 27.830 1.00 74.31 164 ASN A N 1
ATOM 1211 C CA . ASN A 1 164 ? -23.771 -7.523 28.295 1.00 74.31 164 ASN A CA 1
ATOM 1212 C C . ASN A 1 164 ? -24.082 -7.736 29.778 1.00 74.31 164 ASN A C 1
ATOM 1214 O O . ASN A 1 164 ? -24.622 -8.780 30.137 1.00 74.31 164 ASN A O 1
ATOM 1218 N N . LEU A 1 165 ? -23.815 -6.741 30.625 1.00 76.75 165 LEU A N 1
ATOM 1219 C CA . LEU A 1 165 ? -24.153 -6.793 32.046 1.00 76.75 165 LEU A CA 1
ATOM 1220 C C . LEU A 1 165 ? -25.673 -6.845 32.255 1.00 76.75 165 LEU A C 1
ATOM 1222 O O . LEU A 1 165 ? -26.167 -7.661 33.025 1.00 76.75 165 LEU A O 1
ATOM 1226 N N . ASN A 1 166 ? -26.431 -6.032 31.519 1.00 68.00 166 ASN A N 1
ATOM 1227 C CA . ASN A 1 166 ? -27.891 -6.035 31.572 1.00 68.00 166 ASN A CA 1
ATOM 1228 C C . ASN A 1 166 ? -28.489 -7.329 31.008 1.00 68.00 166 ASN A C 1
ATOM 1230 O O . ASN A 1 166 ? -29.525 -7.766 31.495 1.00 68.00 166 ASN A O 1
ATOM 1234 N N . SER A 1 167 ? -27.846 -7.959 30.021 1.00 64.88 167 SER A N 1
ATOM 1235 C CA . SER A 1 167 ? -28.263 -9.268 29.496 1.00 64.88 167 SER A CA 1
ATOM 1236 C C . SER A 1 167 ? -27.993 -10.412 30.477 1.00 64.88 167 SER A C 1
ATOM 1238 O O . SER A 1 167 ? -28.676 -11.426 30.410 1.00 64.88 167 SER A O 1
ATOM 1240 N N . ALA A 1 168 ? -27.034 -10.254 31.396 1.00 62.84 168 ALA A N 1
ATOM 1241 C CA . ALA A 1 168 ? -26.830 -11.185 32.507 1.00 62.84 168 ALA A CA 1
ATOM 1242 C C . ALA A 1 168 ? -27.837 -10.970 33.656 1.00 62.84 168 ALA A C 1
ATOM 1244 O O . ALA A 1 168 ? -28.053 -11.881 34.449 1.00 62.84 168 ALA A O 1
ATOM 1245 N N . LEU A 1 169 ? -28.443 -9.778 33.750 1.00 63.12 169 LEU A N 1
ATOM 1246 C CA . LEU A 1 169 ? -29.361 -9.390 34.831 1.00 63.12 169 LEU A CA 1
ATOM 1247 C C . LEU A 1 169 ? -30.853 -9.451 34.455 1.00 63.12 169 LEU A C 1
ATOM 1249 O O . LEU A 1 169 ? -31.687 -9.530 35.353 1.00 63.12 169 LEU A O 1
ATOM 1253 N N . LYS A 1 170 ? -31.212 -9.384 33.166 1.00 58.66 170 LYS A N 1
ATOM 1254 C CA . LYS A 1 170 ? -32.599 -9.479 32.674 1.00 58.66 170 LYS A CA 1
ATOM 1255 C C . LYS A 1 170 ? -32.809 -10.737 31.838 1.00 58.66 170 LYS A C 1
ATOM 1257 O O . LYS A 1 170 ? -31.942 -11.109 31.052 1.00 58.66 170 LYS A O 1
ATOM 1262 N N . ASP A 1 171 ? -33.997 -11.327 31.962 1.00 58.50 171 ASP A N 1
ATOM 1263 C CA . ASP A 1 171 ? -34.427 -12.495 31.195 1.00 58.50 171 ASP A CA 1
ATOM 1264 C C . ASP A 1 171 ? -34.191 -12.324 29.682 1.00 58.50 171 ASP A C 1
ATOM 1266 O O . ASP A 1 171 ? -34.799 -11.494 29.009 1.00 58.50 171 ASP A O 1
ATOM 1270 N N . LYS A 1 172 ? -33.263 -13.142 29.173 1.00 61.34 172 LYS A N 1
ATOM 1271 C CA . LYS A 1 172 ? -33.055 -13.574 27.780 1.00 61.34 172 LYS A CA 1
ATOM 1272 C C . LYS A 1 172 ? -33.171 -12.493 26.691 1.00 61.34 172 LYS A C 1
ATOM 1274 O O . LYS A 1 172 ? -34.032 -12.550 25.815 1.00 61.34 172 LYS A O 1
ATOM 1279 N N . ASN A 1 173 ? -32.195 -11.587 26.638 1.00 65.81 173 ASN A N 1
ATOM 1280 C CA . ASN A 1 173 ? -31.958 -10.752 25.454 1.00 65.81 173 ASN A CA 1
ATOM 1281 C C . ASN A 1 173 ? -31.221 -11.538 24.345 1.00 65.81 173 ASN A C 1
ATOM 1283 O O . ASN A 1 173 ? -30.000 -11.457 24.198 1.00 65.81 173 ASN A O 1
ATOM 1287 N N . TYR A 1 174 ? -31.966 -12.293 23.530 1.00 77.75 174 TYR A N 1
ATOM 1288 C CA . TYR A 1 174 ? -31.407 -13.087 22.420 1.00 77.75 174 TYR A CA 1
ATOM 1289 C C . TYR A 1 174 ? -30.761 -12.240 21.308 1.00 77.75 174 TYR A C 1
ATOM 1291 O O . TYR A 1 174 ? -29.886 -12.727 20.594 1.00 77.75 174 TYR A O 1
ATOM 1299 N N . LEU A 1 175 ? -31.141 -10.963 21.173 1.00 80.06 175 LEU A N 1
ATOM 1300 C CA . LEU A 1 175 ? -30.622 -10.058 20.138 1.00 80.06 175 LEU A CA 1
ATOM 1301 C C . LEU A 1 175 ? -29.094 -9.908 20.204 1.00 80.06 175 LEU A C 1
ATOM 1303 O O . LEU A 1 175 ? -28.430 -9.936 19.171 1.00 80.06 175 LEU A O 1
ATOM 1307 N N . ALA A 1 176 ? -28.520 -9.819 21.408 1.00 75.00 176 ALA A N 1
ATOM 1308 C CA . ALA A 1 176 ? -27.069 -9.735 21.578 1.00 75.00 176 ALA A CA 1
ATOM 1309 C C . ALA A 1 176 ? -26.360 -11.020 21.118 1.00 75.00 176 ALA A C 1
ATOM 1311 O O . ALA A 1 176 ? -25.276 -10.957 20.540 1.00 75.00 176 ALA A O 1
ATOM 1312 N N . VAL A 1 177 ? -26.984 -12.183 21.335 1.00 79.88 177 VAL A N 1
ATOM 1313 C CA . VAL A 1 177 ? -26.465 -13.480 20.881 1.00 79.88 177 VAL A CA 1
ATOM 1314 C C . VAL A 1 177 ? -26.502 -13.560 19.353 1.00 79.88 177 VAL A C 1
ATOM 1316 O O . VAL A 1 177 ? -25.482 -13.872 18.742 1.00 79.88 177 VAL A O 1
ATOM 1319 N N . PHE A 1 178 ? -27.624 -13.197 18.724 1.00 85.56 178 PHE A N 1
ATOM 1320 C CA . PHE A 1 178 ? -27.749 -13.208 17.262 1.00 85.56 178 PHE A CA 1
ATOM 1321 C C . PHE A 1 178 ? -26.782 -12.244 16.571 1.00 85.56 178 PHE A C 1
ATOM 1323 O O . PHE A 1 178 ? -26.139 -12.633 15.598 1.00 85.56 178 PHE A O 1
ATOM 1330 N N . LEU A 1 179 ? -26.615 -11.020 17.086 1.00 81.69 179 LEU A N 1
ATOM 1331 C CA . LEU A 1 179 ? -25.659 -10.062 16.522 1.00 81.69 179 LEU A CA 1
ATOM 1332 C C . LEU A 1 179 ? -24.217 -10.573 16.590 1.00 81.69 179 LEU A C 1
ATOM 1334 O O . LEU A 1 179 ? -23.455 -10.362 15.652 1.00 81.69 179 LEU A O 1
ATOM 1338 N N . ARG A 1 180 ? -23.834 -11.281 17.658 1.00 79.75 180 ARG A N 1
ATOM 1339 C CA . ARG A 1 180 ? -22.496 -11.886 17.764 1.00 79.75 180 ARG A CA 1
ATOM 1340 C C . ARG A 1 180 ? -22.279 -12.985 16.729 1.00 79.75 180 ARG A C 1
ATOM 1342 O O . ARG A 1 180 ? -21.225 -13.012 16.102 1.00 79.75 180 ARG A O 1
ATOM 1349 N N . VAL A 1 181 ? -23.268 -13.862 16.538 1.00 88.12 181 VAL A N 1
ATOM 1350 C CA . VAL A 1 181 ? -23.215 -14.918 15.512 1.00 88.12 181 VAL A CA 1
ATOM 1351 C C . VAL A 1 181 ? -23.136 -14.299 14.115 1.00 88.12 181 VAL A C 1
ATOM 1353 O O . VAL A 1 181 ? -22.298 -14.707 13.315 1.00 88.12 181 VAL A O 1
ATOM 1356 N N . LEU A 1 182 ? -23.942 -13.269 13.843 1.00 86.69 182 LEU A N 1
ATOM 1357 C CA . LEU A 1 182 ? -23.920 -12.543 12.574 1.00 86.69 182 LEU A CA 1
ATOM 1358 C C . LEU A 1 182 ? -22.557 -11.891 12.317 1.00 86.69 182 LEU A C 1
ATOM 1360 O O . LEU A 1 182 ? -21.984 -12.094 11.254 1.00 86.69 182 LEU A O 1
ATOM 1364 N N . LEU A 1 183 ? -22.014 -11.142 13.280 1.00 81.44 183 LEU A N 1
ATOM 1365 C CA . LEU A 1 183 ? -20.711 -10.485 13.135 1.00 81.44 183 LEU A CA 1
ATOM 1366 C C . LEU A 1 183 ? -19.582 -11.499 12.939 1.00 81.44 183 LEU A C 1
ATOM 1368 O O . LEU A 1 183 ? -18.714 -11.279 12.101 1.00 81.44 183 LEU A O 1
ATOM 1372 N N . ASN A 1 184 ? -19.616 -12.627 13.653 1.00 85.44 184 ASN A N 1
ATOM 1373 C CA . ASN A 1 184 ? -18.654 -13.704 13.447 1.00 85.44 184 ASN A CA 1
ATOM 1374 C C . ASN A 1 184 ? -18.752 -14.289 12.029 1.00 85.44 184 ASN A C 1
ATOM 1376 O O . ASN A 1 184 ? -17.732 -14.481 11.371 1.00 85.44 184 ASN A O 1
ATOM 1380 N N . HIS A 1 185 ? -19.969 -14.499 11.523 1.00 88.62 185 HIS A N 1
ATOM 1381 C CA . HIS A 1 185 ? -20.166 -14.961 10.154 1.00 88.62 185 HIS A CA 1
ATOM 1382 C C . HIS A 1 185 ? -19.667 -13.939 9.124 1.00 88.62 185 HIS A C 1
ATOM 1384 O O . HIS A 1 185 ? -18.966 -14.313 8.186 1.00 88.62 185 HIS A O 1
ATOM 1390 N N . LEU A 1 186 ? -19.965 -12.650 9.318 1.00 85.31 186 LEU A N 1
ATOM 1391 C CA . LEU A 1 186 ? -19.472 -11.580 8.450 1.00 85.31 186 LEU A CA 1
ATOM 1392 C C . LEU A 1 186 ? -17.939 -11.511 8.460 1.00 85.31 186 LEU A C 1
ATOM 1394 O O . LEU A 1 186 ? -17.344 -11.367 7.397 1.00 85.31 186 LEU A O 1
ATOM 1398 N N . GLN A 1 187 ? -17.288 -11.702 9.610 1.00 84.06 187 GLN A N 1
ATOM 1399 C CA . GLN A 1 187 ? -15.824 -11.773 9.699 1.00 84.06 187 GLN A CA 1
ATOM 1400 C C . GLN A 1 187 ? -15.255 -12.926 8.863 1.00 84.06 187 GLN A C 1
ATOM 1402 O O . GLN A 1 187 ? -14.378 -12.707 8.024 1.00 84.06 187 GLN A O 1
ATOM 1407 N N . VAL A 1 188 ? -15.787 -14.142 9.014 1.00 85.56 188 VAL A N 1
ATOM 1408 C CA . VAL A 1 188 ? -15.344 -15.299 8.211 1.00 85.56 188 VAL A CA 1
ATOM 1409 C C . VAL A 1 188 ? -15.609 -15.068 6.719 1.00 85.56 188 VAL A C 1
ATOM 1411 O O . VAL A 1 188 ? -14.757 -15.361 5.879 1.00 85.56 188 VAL A O 1
ATOM 1414 N N . LEU A 1 189 ? -16.758 -14.483 6.379 1.00 86.50 189 LEU A N 1
ATOM 1415 C CA . LEU A 1 189 ? -17.111 -14.162 5.001 1.00 86.50 189 LEU A CA 1
ATOM 1416 C C . LEU A 1 189 ? -16.127 -13.160 4.383 1.00 86.50 189 LEU A C 1
ATOM 1418 O O . LEU A 1 189 ? -15.673 -13.369 3.262 1.00 86.50 189 LEU A O 1
ATOM 1422 N N . THR A 1 190 ? -15.736 -12.111 5.105 1.00 80.56 190 THR A N 1
ATOM 1423 C CA . THR A 1 190 ? -14.735 -11.152 4.604 1.00 80.56 190 THR A CA 1
ATOM 1424 C C . THR A 1 190 ? -13.352 -11.764 4.434 1.00 80.56 190 THR A C 1
ATOM 1426 O O . THR A 1 190 ? -12.666 -11.431 3.471 1.00 80.56 190 THR A O 1
ATOM 1429 N N . LEU A 1 191 ? -12.966 -12.712 5.295 1.00 81.69 191 LEU A N 1
ATOM 1430 C CA . LEU A 1 191 ? -11.702 -13.432 5.163 1.00 81.69 191 LEU A CA 1
ATOM 1431 C C . LEU A 1 191 ? -11.652 -14.231 3.854 1.00 81.69 191 LEU A C 1
ATOM 1433 O O . LEU A 1 191 ? -10.616 -14.245 3.194 1.00 81.69 191 LEU A O 1
ATOM 1437 N N . SER A 1 192 ? -12.780 -14.808 3.420 1.00 83.25 192 SER A N 1
ATOM 1438 C CA . SER A 1 192 ? -12.865 -15.490 2.117 1.00 83.25 192 SER A CA 1
ATOM 1439 C C . SER A 1 192 ? -12.580 -14.561 0.926 1.00 83.25 192 SER A C 1
ATOM 1441 O O . SER A 1 192 ? -12.063 -15.005 -0.095 1.00 83.25 192 SER A O 1
ATOM 1443 N N . GLY A 1 193 ? -12.852 -13.260 1.070 1.00 78.56 193 GLY A N 1
ATOM 1444 C CA . GLY A 1 193 ? -12.558 -12.249 0.052 1.00 78.56 193 GLY A CA 1
ATOM 1445 C C . GLY A 1 193 ? -11.074 -11.887 -0.067 1.00 78.56 193 GLY A C 1
ATOM 1446 O O . GLY A 1 193 ? -10.687 -11.280 -1.060 1.00 78.56 193 GLY A O 1
ATOM 1447 N N . SER A 1 194 ? -10.237 -12.260 0.908 1.00 75.00 194 SER A N 1
ATOM 1448 C CA . SER A 1 194 ? -8.788 -12.012 0.861 1.00 75.00 194 SER A CA 1
ATOM 1449 C C . SER A 1 194 ? -8.016 -12.995 -0.025 1.00 75.00 194 SER A C 1
ATOM 1451 O O . SER A 1 194 ? -6.832 -12.784 -0.280 1.00 75.00 194 SER A O 1
ATOM 1453 N N . PHE A 1 195 ? -8.664 -14.064 -0.505 1.00 81.75 195 PHE A N 1
ATOM 1454 C CA . PHE A 1 195 ? -8.038 -14.998 -1.435 1.00 81.75 195 PHE A CA 1
ATOM 1455 C C . PHE A 1 195 ? -7.871 -14.356 -2.815 1.00 81.75 195 PHE A C 1
ATOM 1457 O O . PHE A 1 195 ? -8.813 -13.763 -3.347 1.00 81.75 195 PHE A O 1
ATOM 1464 N N . ASP A 1 196 ? -6.686 -14.530 -3.404 1.00 71.31 196 ASP A N 1
ATOM 1465 C CA . ASP A 1 196 ? -6.310 -13.989 -4.716 1.00 71.31 196 ASP A CA 1
ATOM 1466 C C . ASP A 1 196 ? -6.932 -14.812 -5.859 1.00 71.31 196 ASP A C 1
ATOM 1468 O O . ASP A 1 196 ? -6.268 -15.522 -6.614 1.00 71.31 196 ASP A O 1
ATOM 1472 N N . LEU A 1 197 ? -8.263 -14.787 -5.920 1.00 82.06 197 LEU A N 1
ATOM 1473 C CA . LEU A 1 197 ? -9.064 -15.434 -6.950 1.00 82.06 197 LEU A CA 1
ATOM 1474 C C . LEU A 1 197 ? -9.625 -14.371 -7.899 1.00 82.06 197 LEU A C 1
ATOM 1476 O O . LEU A 1 197 ? -9.980 -13.264 -7.490 1.00 82.06 197 LEU A O 1
ATOM 1480 N N . ASN A 1 198 ? -9.755 -14.720 -9.181 1.00 83.06 198 ASN A N 1
ATOM 1481 C CA . ASN A 1 198 ? -10.352 -13.857 -10.204 1.00 83.06 198 ASN A CA 1
ATOM 1482 C C . ASN A 1 198 ? -11.881 -13.779 -10.032 1.00 83.06 198 ASN A C 1
ATOM 1484 O O . ASN A 1 198 ? -12.643 -14.330 -10.829 1.00 83.06 198 ASN A O 1
ATOM 1488 N N . TRP A 1 199 ? -12.337 -13.122 -8.965 1.00 84.69 199 TRP A N 1
ATOM 1489 C CA . TRP A 1 199 ? -13.755 -12.962 -8.669 1.00 84.69 199 TRP A CA 1
ATOM 1490 C C . TRP A 1 199 ? -14.452 -12.088 -9.727 1.00 84.69 199 TRP A C 1
ATOM 1492 O O . TRP A 1 199 ? -13.878 -11.106 -10.206 1.00 84.69 199 TRP A O 1
ATOM 1502 N N . PRO A 1 200 ? -15.715 -12.380 -10.079 1.00 90.19 200 PRO A N 1
ATOM 1503 C CA . PRO A 1 200 ? -16.506 -11.496 -10.925 1.00 90.19 200 PRO A CA 1
ATOM 1504 C C . PRO A 1 200 ? -16.767 -10.154 -10.222 1.00 90.19 200 PRO A C 1
ATOM 1506 O O . PRO A 1 200 ? -16.895 -10.079 -8.997 1.00 90.19 200 PRO A O 1
ATOM 1509 N N . SER A 1 201 ? -16.904 -9.080 -11.004 1.00 84.88 201 SER A N 1
ATOM 1510 C CA . SER A 1 201 ? -17.023 -7.692 -10.516 1.00 84.88 201 SER A CA 1
ATOM 1511 C C . SER A 1 201 ? -18.154 -7.467 -9.501 1.00 84.88 201 SER A C 1
ATOM 1513 O O . SER A 1 201 ? -18.020 -6.653 -8.581 1.00 84.88 201 SER A O 1
ATOM 1515 N N . MET A 1 202 ? -19.251 -8.216 -9.629 1.00 86.38 202 MET A N 1
ATOM 1516 C CA . MET A 1 202 ? -20.381 -8.172 -8.699 1.00 86.38 202 MET A CA 1
ATOM 1517 C C . MET A 1 202 ? -19.983 -8.628 -7.289 1.00 86.38 202 MET A C 1
ATOM 1519 O O . MET A 1 202 ? -20.346 -7.985 -6.304 1.00 86.38 202 MET A O 1
ATOM 1523 N N . LEU A 1 203 ? -19.173 -9.684 -7.184 1.00 84.75 203 LEU A N 1
ATOM 1524 C CA . LEU A 1 203 ? -18.744 -10.225 -5.900 1.00 84.75 203 LEU A CA 1
ATOM 1525 C C . LEU A 1 203 ? -17.638 -9.376 -5.261 1.00 84.75 203 LEU A C 1
ATOM 1527 O O . LEU A 1 203 ? -17.663 -9.166 -4.052 1.00 84.75 203 LEU A O 1
ATOM 1531 N N . LEU A 1 204 ? -16.737 -8.786 -6.058 1.00 81.44 204 LEU A N 1
ATOM 1532 C CA . LEU A 1 204 ? -15.807 -7.769 -5.545 1.00 81.44 204 LEU A CA 1
ATOM 1533 C C . LEU A 1 204 ? -16.555 -6.598 -4.899 1.00 81.44 204 LEU A C 1
ATOM 1535 O O . LEU A 1 204 ? -16.136 -6.093 -3.863 1.00 81.44 204 LEU A O 1
ATOM 1539 N N . SER A 1 205 ? -17.664 -6.166 -5.498 1.00 82.75 205 SER A N 1
ATOM 1540 C CA . SER A 1 205 ? -18.466 -5.061 -4.959 1.00 82.75 205 SER A CA 1
ATOM 1541 C C . SER A 1 205 ? -19.153 -5.453 -3.649 1.00 82.75 205 SER A C 1
ATOM 1543 O O . SER A 1 205 ? -19.172 -4.671 -2.701 1.00 82.75 205 SER A O 1
ATOM 1545 N N . PHE A 1 206 ? -19.653 -6.687 -3.565 1.00 84.88 206 PHE A N 1
ATOM 1546 C CA . PHE A 1 206 ? -20.193 -7.258 -2.333 1.00 84.88 206 PHE A CA 1
ATOM 1547 C C . PHE A 1 206 ? -19.137 -7.336 -1.219 1.00 84.88 206 PHE A C 1
ATOM 1549 O O . PHE A 1 206 ? -19.370 -6.815 -0.128 1.00 84.88 206 PHE A O 1
ATOM 1556 N N . TYR A 1 207 ? -17.954 -7.894 -1.503 1.00 80.31 207 TYR A N 1
ATOM 1557 C CA . TYR A 1 207 ? -16.867 -7.972 -0.525 1.00 80.31 207 TYR A CA 1
ATOM 1558 C C . TYR A 1 207 ? -16.433 -6.589 -0.037 1.00 80.31 207 TYR A C 1
ATOM 1560 O O . TYR A 1 207 ? -16.319 -6.397 1.169 1.00 80.31 207 TYR A O 1
ATOM 1568 N N . ARG A 1 208 ? -16.294 -5.599 -0.929 1.00 75.81 208 ARG A N 1
ATOM 1569 C CA . ARG A 1 208 ? -15.934 -4.215 -0.561 1.00 75.81 208 ARG A CA 1
ATOM 1570 C C . ARG A 1 208 ? -16.906 -3.568 0.426 1.00 75.81 208 ARG A C 1
ATOM 1572 O O . ARG A 1 208 ? -16.477 -2.783 1.264 1.00 75.81 208 ARG A O 1
ATOM 1579 N N . ASN A 1 209 ? -18.192 -3.900 0.339 1.00 78.50 209 ASN A N 1
ATOM 1580 C CA . ASN A 1 209 ? -19.214 -3.353 1.233 1.00 78.50 209 ASN A CA 1
ATOM 1581 C C . ASN A 1 209 ? -19.245 -4.049 2.602 1.00 78.50 209 ASN A C 1
ATOM 1583 O O . ASN A 1 209 ? -19.670 -3.440 3.581 1.00 78.50 209 ASN A O 1
ATOM 1587 N N . ILE A 1 210 ? -18.804 -5.309 2.683 1.00 78.56 210 ILE A N 1
ATOM 1588 C CA . ILE A 1 210 ? -18.822 -6.098 3.926 1.00 78.56 210 ILE A CA 1
ATOM 1589 C C . ILE A 1 210 ? -17.471 -6.065 4.649 1.00 78.56 210 ILE A C 1
ATOM 1591 O O . ILE A 1 210 ? -17.439 -6.173 5.873 1.00 78.56 210 ILE A O 1
ATOM 1595 N N . GLN A 1 211 ? -16.368 -5.835 3.930 1.00 73.38 211 GLN A N 1
ATOM 1596 C CA . GLN A 1 211 ? -15.012 -5.713 4.478 1.00 73.38 211 GLN A CA 1
ATOM 1597 C C . GLN A 1 211 ? -14.921 -4.802 5.723 1.00 73.38 211 GLN A C 1
ATOM 1599 O O . GLN A 1 211 ? -14.167 -5.145 6.639 1.00 73.38 211 GLN A O 1
ATOM 1604 N N . PRO A 1 212 ? -15.714 -3.713 5.854 1.00 71.31 212 PRO A N 1
ATOM 1605 C CA . PRO A 1 212 ? -15.747 -2.912 7.071 1.00 71.31 212 PRO A CA 1
ATOM 1606 C C . PRO A 1 212 ? -16.060 -3.669 8.370 1.00 71.31 212 PRO A C 1
ATOM 1608 O O . PRO A 1 212 ? -15.549 -3.359 9.440 1.00 71.31 212 PRO A O 1
ATOM 1611 N N . PHE A 1 213 ? -16.890 -4.704 8.283 1.00 70.19 213 PHE A N 1
ATOM 1612 C CA . PHE A 1 213 ? -17.317 -5.503 9.434 1.00 70.19 213 PHE A CA 1
ATOM 1613 C C . PHE A 1 213 ? -16.326 -6.622 9.791 1.00 70.19 213 PHE A C 1
ATOM 1615 O O . PHE A 1 213 ? -16.460 -7.256 10.839 1.00 70.19 213 PHE A O 1
ATOM 1622 N N . GLY A 1 214 ? -15.357 -6.874 8.908 1.00 64.69 214 GLY A N 1
ATOM 1623 C CA . GLY A 1 214 ? -14.433 -7.998 8.966 1.00 64.69 214 GLY A CA 1
ATOM 1624 C C . GLY A 1 214 ? -13.046 -7.697 9.519 1.00 64.69 214 GLY A C 1
ATOM 1625 O O . GLY A 1 214 ? -12.470 -8.523 10.223 1.00 64.69 214 GLY A O 1
ATOM 1626 N N . GLU A 1 215 ? -12.502 -6.516 9.220 1.00 61.69 215 GLU A N 1
ATOM 1627 C CA . GLU A 1 215 ? -11.152 -6.135 9.646 1.00 61.69 215 GLU A CA 1
ATOM 1628 C C . GLU A 1 215 ? -11.192 -5.199 10.859 1.00 61.69 215 GLU A C 1
ATOM 1630 O O . GLU A 1 215 ? -11.442 -4.002 10.754 1.00 61.69 215 GLU A O 1
ATOM 1635 N N . THR A 1 216 ? -10.869 -5.735 12.033 1.00 52.66 216 THR A N 1
ATOM 1636 C CA . THR A 1 216 ? -10.870 -4.986 13.302 1.00 52.66 216 THR A CA 1
ATOM 1637 C C . THR A 1 216 ? -9.681 -4.014 13.448 1.00 52.66 216 THR A C 1
ATOM 1639 O O . THR A 1 216 ? -9.678 -3.180 14.350 1.00 52.66 216 THR A O 1
ATOM 1642 N N . SER A 1 217 ? -8.647 -4.097 12.598 1.00 51.16 217 SER A N 1
ATOM 1643 C CA . SER A 1 217 ? -7.340 -3.456 12.845 1.00 51.16 217 SER A CA 1
ATOM 1644 C C . SER A 1 217 ? -6.962 -2.289 11.924 1.00 51.16 217 SER A C 1
ATOM 16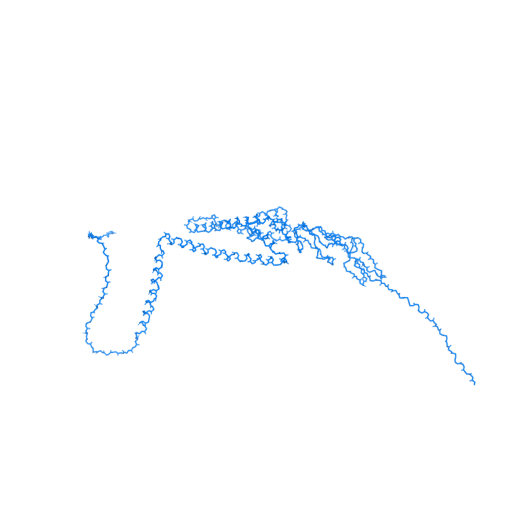46 O O . SER A 1 217 ? -6.157 -1.446 12.321 1.00 51.16 217 SER A O 1
ATOM 1648 N N . SER A 1 218 ? -7.490 -2.220 10.701 1.00 50.94 218 SER A N 1
ATOM 1649 C CA . SER A 1 218 ? -6.993 -1.316 9.648 1.00 50.94 218 SER A CA 1
ATOM 1650 C C . SER A 1 218 ? -7.834 -0.048 9.455 1.00 50.94 218 SER A C 1
ATOM 1652 O O . SER A 1 218 ? -7.367 0.894 8.821 1.00 50.94 218 SER A O 1
ATOM 1654 N N . GLN A 1 219 ? -9.058 -0.011 9.988 1.00 49.25 219 GLN A N 1
ATOM 1655 C CA . GLN A 1 219 ? -10.103 0.886 9.473 1.00 49.25 219 GLN A CA 1
ATOM 1656 C C . GLN A 1 219 ? -10.379 2.114 10.322 1.00 49.25 219 GLN A C 1
ATOM 1658 O O . GLN A 1 219 ? -10.871 3.120 9.823 1.00 49.25 219 GLN A O 1
ATOM 1663 N N . ILE A 1 220 ? -10.140 2.014 11.624 1.00 51.56 220 ILE A N 1
ATOM 1664 C CA . ILE A 1 220 ? -10.805 2.929 12.549 1.00 51.56 220 ILE A CA 1
ATOM 1665 C C . ILE A 1 220 ? -9.930 4.136 12.860 1.00 51.56 220 ILE A C 1
ATOM 1667 O O . ILE A 1 220 ? -10.447 5.215 13.119 1.00 51.56 220 ILE A O 1
ATOM 1671 N N . LEU A 1 221 ? -8.608 4.007 12.777 1.00 56.28 221 LEU A N 1
ATOM 1672 C CA . LEU A 1 221 ? -7.731 5.101 13.142 1.00 56.28 221 LEU A CA 1
ATOM 1673 C C . LEU A 1 221 ? -6.896 5.530 11.942 1.00 56.28 221 LEU A C 1
ATOM 1675 O O . LEU A 1 221 ? -6.085 4.760 11.431 1.00 56.28 221 LEU A O 1
ATOM 1679 N N . SER A 1 222 ? -7.003 6.810 11.585 1.00 60.31 222 SER A N 1
ATOM 1680 C CA . SER A 1 222 ? -6.081 7.545 10.708 1.00 60.31 222 SER A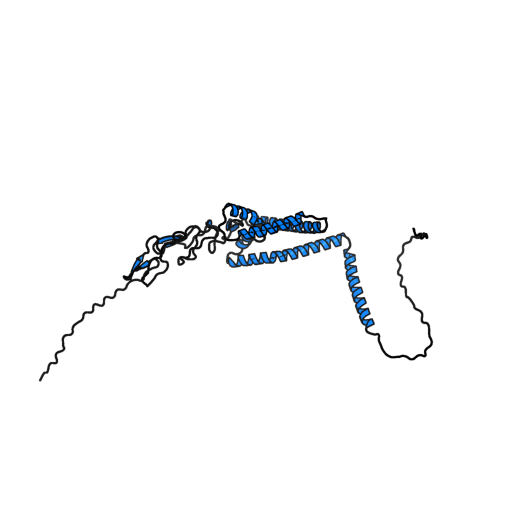 CA 1
ATOM 1681 C C . SER A 1 222 ? -4.651 7.645 11.280 1.00 60.31 222 SER A C 1
ATOM 1683 O O . SER A 1 222 ? -3.939 8.629 11.051 1.00 60.31 222 SER A O 1
ATOM 1685 N N . LEU A 1 223 ? -4.218 6.634 12.045 1.00 67.75 223 LEU A N 1
ATOM 1686 C CA . LEU A 1 223 ? -2.856 6.457 12.526 1.00 67.75 223 LEU A CA 1
ATOM 1687 C C . LEU A 1 223 ? -1.890 6.424 11.355 1.00 67.75 223 LEU A C 1
ATOM 1689 O O . LEU A 1 223 ? -0.808 6.969 11.494 1.00 67.75 223 LEU A O 1
ATOM 1693 N N . ASP A 1 224 ? -2.288 5.886 10.200 1.00 69.81 224 ASP A N 1
ATOM 1694 C CA . ASP A 1 224 ? -1.447 5.901 9.003 1.00 69.81 224 ASP A CA 1
ATOM 1695 C C . ASP A 1 224 ? -1.073 7.339 8.610 1.00 69.81 224 ASP A C 1
ATOM 1697 O O . ASP A 1 224 ? 0.102 7.632 8.414 1.00 69.81 224 ASP A O 1
ATOM 1701 N N . CYS A 1 225 ? -2.019 8.283 8.627 1.00 76.50 225 CYS A N 1
ATOM 1702 C CA . CYS A 1 225 ? -1.717 9.694 8.361 1.00 76.50 225 CYS A CA 1
ATOM 1703 C C . CYS A 1 225 ? -0.907 10.368 9.479 1.00 76.50 225 CYS A C 1
ATOM 1705 O O . CYS A 1 225 ? -0.103 11.260 9.210 1.00 76.50 225 CYS A O 1
ATOM 1707 N N . PHE A 1 226 ? -1.095 9.955 10.734 1.00 72.50 226 PHE A N 1
ATOM 1708 C CA . PHE A 1 226 ? -0.341 10.503 11.863 1.00 72.50 226 PHE A CA 1
ATOM 1709 C C . PHE A 1 226 ? 1.117 10.006 11.886 1.00 72.50 226 PHE A C 1
ATOM 1711 O O . PHE A 1 226 ? 2.045 10.801 12.023 1.00 72.50 226 PHE A O 1
ATOM 1718 N N . LEU A 1 227 ? 1.322 8.703 11.690 1.00 70.81 227 LEU A N 1
ATOM 1719 C CA . LEU A 1 227 ? 2.621 8.032 11.717 1.00 70.81 227 LEU A CA 1
ATOM 1720 C C . LEU A 1 227 ? 3.461 8.364 10.476 1.00 70.81 227 LEU A C 1
ATOM 1722 O O . LEU A 1 227 ? 4.658 8.627 10.606 1.00 70.81 227 LEU A O 1
ATOM 1726 N N . ASN A 1 228 ? 2.837 8.425 9.292 1.00 66.12 228 ASN A N 1
ATOM 1727 C CA . ASN A 1 228 ? 3.527 8.734 8.033 1.00 66.12 228 ASN A CA 1
ATOM 1728 C C . ASN A 1 228 ? 4.013 10.196 7.981 1.00 66.12 228 ASN A C 1
ATOM 1730 O O . ASN A 1 228 ? 5.016 10.503 7.345 1.00 66.12 228 ASN A O 1
ATOM 1734 N N . SER A 1 229 ? 3.361 11.115 8.709 1.00 63.38 229 SER A N 1
ATOM 1735 C CA . SER A 1 229 ? 3.839 12.501 8.818 1.00 63.38 229 SER A CA 1
ATOM 1736 C C . SER A 1 229 ? 5.086 12.650 9.701 1.00 63.38 229 SER A C 1
ATOM 1738 O O . SER A 1 229 ? 5.737 13.694 9.614 1.00 63.38 229 SER A O 1
ATOM 1740 N N . TYR A 1 230 ? 5.390 11.682 10.575 1.00 60.16 230 TYR A N 1
ATOM 1741 C CA . TYR A 1 230 ? 6.455 11.813 11.577 1.00 60.16 230 TYR A CA 1
ATOM 1742 C C . TYR A 1 230 ? 7.752 11.097 11.182 1.00 60.16 230 TYR A C 1
ATOM 1744 O O . TYR A 1 230 ? 8.836 11.550 11.543 1.00 60.16 230 TYR A O 1
ATOM 1752 N N . SER A 1 231 ? 7.676 10.000 10.423 1.00 58.69 231 SER A N 1
ATOM 1753 C CA . SER A 1 231 ? 8.861 9.240 10.010 1.00 58.69 231 SER A CA 1
ATOM 1754 C C . SER A 1 231 ? 9.210 9.527 8.550 1.00 58.69 231 SER A C 1
ATOM 1756 O O . SER A 1 231 ? 8.663 8.913 7.641 1.00 58.69 231 SER A O 1
ATOM 1758 N N . LYS A 1 232 ? 10.121 10.481 8.322 1.00 55.75 232 LYS A N 1
ATOM 1759 C CA . LYS A 1 232 ? 10.621 10.803 6.975 1.00 55.75 232 LYS A CA 1
ATOM 1760 C C . LYS A 1 232 ? 11.641 9.792 6.437 1.00 55.75 232 LYS A C 1
ATOM 1762 O O . LYS A 1 232 ? 11.789 9.700 5.227 1.00 55.75 232 LYS A O 1
ATOM 1767 N N . ASP A 1 233 ? 12.287 9.013 7.310 1.00 56.09 233 ASP A N 1
ATOM 1768 C CA . ASP A 1 233 ? 13.555 8.376 6.932 1.00 56.09 233 ASP A CA 1
ATOM 1769 C C . ASP A 1 233 ? 13.531 6.851 6.784 1.00 56.09 233 ASP A C 1
ATOM 1771 O O . ASP A 1 233 ? 14.488 6.314 6.245 1.00 56.09 233 ASP A O 1
ATOM 1775 N N . ASN A 1 234 ? 12.500 6.110 7.219 1.00 57.50 234 ASN A N 1
ATOM 1776 C CA . ASN A 1 234 ? 12.498 4.643 7.060 1.00 57.50 234 ASN A CA 1
ATOM 1777 C C . ASN A 1 234 ? 11.089 4.023 7.062 1.00 57.50 234 ASN A C 1
ATOM 1779 O O . ASN A 1 234 ? 10.486 3.831 8.120 1.00 57.50 234 ASN A O 1
ATOM 1783 N N . LEU A 1 235 ? 10.617 3.594 5.886 1.00 58.56 235 LEU A N 1
ATOM 1784 C CA . LEU A 1 235 ? 9.331 2.904 5.685 1.00 58.56 235 LEU A CA 1
ATOM 1785 C C . LEU A 1 235 ? 9.177 1.647 6.572 1.00 58.56 235 LEU A C 1
ATOM 1787 O O . LEU A 1 235 ? 8.115 1.407 7.144 1.00 58.56 235 LEU A O 1
ATOM 1791 N N . GLN A 1 236 ? 10.263 0.892 6.780 1.00 60.56 236 GLN A N 1
ATOM 1792 C CA . GLN A 1 236 ? 10.273 -0.301 7.643 1.00 60.56 236 GLN A CA 1
ATOM 1793 C C . GLN A 1 236 ? 9.988 0.019 9.121 1.00 60.56 236 GLN A C 1
ATOM 1795 O O . GLN A 1 236 ? 9.346 -0.770 9.816 1.00 60.56 236 GLN A O 1
ATOM 1800 N N . ARG A 1 237 ? 10.418 1.190 9.614 1.00 64.75 237 ARG A N 1
ATOM 1801 C CA . ARG A 1 237 ? 10.160 1.601 11.005 1.00 64.75 237 ARG A CA 1
ATOM 1802 C C . ARG A 1 237 ? 8.693 1.958 11.215 1.00 64.75 237 ARG A C 1
ATOM 1804 O O . ARG A 1 237 ? 8.149 1.647 12.269 1.00 64.75 237 ARG A O 1
ATOM 1811 N N . VAL A 1 238 ? 8.040 2.546 10.212 1.00 67.69 238 VAL A N 1
ATOM 1812 C CA . VAL A 1 238 ? 6.610 2.893 10.276 1.00 67.69 238 VAL A CA 1
ATOM 1813 C C . VAL A 1 238 ? 5.751 1.639 10.420 1.00 67.69 238 VAL A C 1
ATOM 1815 O O . VAL A 1 238 ? 4.864 1.606 11.274 1.00 67.69 238 VAL A O 1
ATOM 1818 N N . PHE A 1 239 ? 6.054 0.583 9.656 1.00 71.19 239 PHE A N 1
ATOM 1819 C CA . PHE A 1 239 ? 5.359 -0.700 9.776 1.00 71.19 239 PHE A CA 1
ATOM 1820 C C . PHE A 1 239 ? 5.508 -1.307 11.180 1.00 71.19 239 PHE A C 1
ATOM 1822 O O . PHE A 1 239 ? 4.510 -1.651 11.813 1.00 71.19 239 PHE A O 1
ATOM 1829 N N . LEU A 1 240 ? 6.736 -1.376 11.706 1.00 74.81 240 LEU A N 1
ATOM 1830 C CA . LEU A 1 240 ? 6.991 -1.924 13.043 1.00 74.81 240 LEU A CA 1
ATOM 1831 C C . LEU A 1 240 ? 6.286 -1.121 14.144 1.00 74.81 240 LEU A C 1
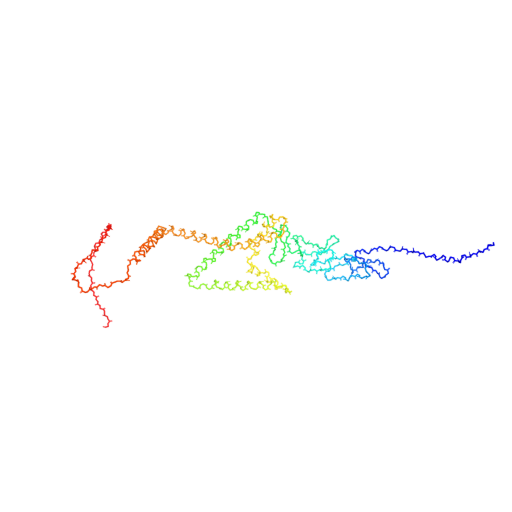ATOM 1833 O O . LEU A 1 240 ? 5.656 -1.707 15.023 1.00 74.81 240 LEU A O 1
ATOM 1837 N N . ILE A 1 241 ? 6.334 0.213 14.079 1.00 75.75 241 ILE A N 1
ATOM 1838 C CA . ILE A 1 241 ? 5.650 1.087 15.044 1.00 75.75 241 ILE A CA 1
ATOM 1839 C C . ILE A 1 241 ? 4.132 0.868 14.989 1.00 75.75 241 ILE A C 1
ATOM 1841 O O . ILE A 1 241 ? 3.493 0.763 16.037 1.00 75.75 241 ILE A O 1
ATOM 1845 N N . ARG A 1 242 ? 3.552 0.737 13.789 1.00 74.50 242 ARG A N 1
ATOM 1846 C CA . ARG A 1 242 ? 2.121 0.443 13.612 1.00 74.50 242 ARG A CA 1
ATOM 1847 C C . ARG A 1 242 ? 1.727 -0.873 14.284 1.00 74.50 242 ARG A C 1
ATOM 1849 O O . ARG A 1 242 ? 0.738 -0.904 15.015 1.00 74.50 242 ARG A O 1
ATOM 1856 N N . VAL A 1 243 ? 2.500 -1.939 14.065 1.00 76.75 243 VAL A N 1
ATOM 1857 C CA . VAL A 1 243 ? 2.238 -3.258 14.667 1.00 76.75 243 VAL A 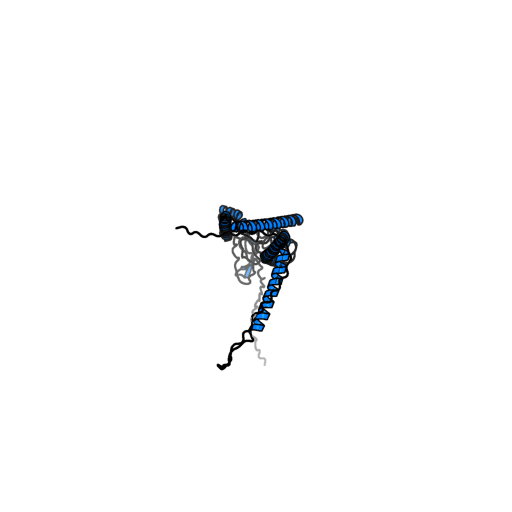CA 1
ATOM 1858 C C . VAL A 1 243 ? 2.353 -3.198 16.191 1.00 76.75 243 VAL A C 1
ATOM 1860 O O . VAL A 1 243 ? 1.492 -3.734 16.883 1.00 76.75 243 VAL A O 1
ATOM 1863 N N . MET A 1 244 ? 3.349 -2.485 16.725 1.00 80.56 244 MET A N 1
ATOM 1864 C CA . MET A 1 244 ? 3.519 -2.313 18.173 1.00 80.56 244 MET A CA 1
ATOM 1865 C C . MET A 1 244 ? 2.356 -1.547 18.819 1.00 80.56 244 MET A C 1
ATOM 1867 O O . MET A 1 244 ? 1.862 -1.956 19.869 1.00 80.56 244 MET A O 1
ATOM 1871 N N . ILE A 1 245 ? 1.871 -0.470 18.189 1.00 78.00 245 ILE A N 1
ATOM 1872 C CA . ILE A 1 245 ? 0.707 0.287 18.684 1.00 78.00 245 ILE A CA 1
ATOM 1873 C C . ILE A 1 245 ? -0.543 -0.599 18.694 1.00 78.00 245 ILE A C 1
ATOM 1875 O O . ILE A 1 245 ? -1.285 -0.614 19.679 1.00 78.00 245 ILE A O 1
ATOM 1879 N N . LEU A 1 246 ? -0.760 -1.368 17.625 1.00 75.81 246 LEU A N 1
ATOM 1880 C CA . LEU A 1 246 ? -1.897 -2.280 17.524 1.00 75.81 246 LEU A CA 1
ATOM 1881 C C . LEU A 1 246 ? -1.819 -3.419 18.554 1.00 75.81 246 LEU A C 1
ATOM 1883 O O . LEU A 1 246 ? -2.838 -3.781 19.138 1.00 75.81 246 LEU A O 1
ATOM 1887 N N . ALA A 1 247 ? -0.623 -3.945 18.818 1.00 82.19 247 ALA A N 1
ATOM 1888 C CA . ALA A 1 247 ? -0.398 -4.961 19.844 1.00 82.19 247 ALA A CA 1
ATOM 1889 C C . ALA A 1 247 ? -0.585 -4.411 21.273 1.00 82.19 247 ALA A C 1
ATOM 1891 O O . ALA A 1 247 ? -1.064 -5.128 22.151 1.00 82.19 247 ALA A O 1
ATOM 1892 N N . GLY A 1 248 ? -0.250 -3.138 21.512 1.00 83.81 248 GLY A N 1
ATOM 1893 C CA . GLY A 1 248 ? -0.431 -2.476 22.808 1.00 83.81 248 GLY A CA 1
ATOM 1894 C C . GLY A 1 248 ? -1.878 -2.068 23.115 1.00 83.81 248 GLY A C 1
ATOM 1895 O O . GLY A 1 248 ? -2.279 -2.050 24.278 1.00 83.81 248 GLY A O 1
ATOM 1896 N N . LEU A 1 249 ? -2.685 -1.782 22.090 1.00 80.12 249 LEU A N 1
ATOM 1897 C CA . LEU A 1 249 ? -4.094 -1.378 22.207 1.00 80.12 249 LEU A CA 1
ATOM 1898 C C . LEU A 1 249 ? -4.955 -2.262 23.141 1.00 80.12 249 LEU A C 1
ATOM 1900 O O . LEU A 1 249 ? -5.612 -1.696 24.019 1.00 80.12 249 LEU A O 1
ATOM 1904 N N . PRO A 1 250 ? -4.962 -3.609 23.037 1.00 82.25 250 PRO A N 1
ATOM 1905 C CA . PRO A 1 250 ? -5.736 -4.454 23.952 1.00 82.25 250 PRO A CA 1
ATOM 1906 C C . PRO A 1 250 ? -5.257 -4.363 25.409 1.00 82.25 250 PRO A C 1
ATOM 1908 O O . PRO A 1 250 ? -6.080 -4.362 26.322 1.00 82.25 250 PRO A O 1
ATOM 1911 N N . ILE A 1 251 ? -3.950 -4.221 25.644 1.00 86.75 251 ILE A N 1
ATOM 1912 C CA . ILE A 1 251 ? -3.380 -4.073 26.994 1.00 86.75 251 ILE A CA 1
ATOM 1913 C C . ILE A 1 251 ? -3.829 -2.742 27.606 1.00 86.75 251 ILE A C 1
ATOM 1915 O O . ILE A 1 251 ? -4.274 -2.695 28.755 1.00 86.75 251 ILE A O 1
ATOM 1919 N N . ILE A 1 252 ? -3.780 -1.666 26.815 1.00 83.50 252 ILE A N 1
ATOM 1920 C CA . ILE A 1 252 ? -4.262 -0.342 27.221 1.00 83.50 252 ILE A CA 1
ATOM 1921 C C . ILE A 1 252 ? -5.761 -0.402 27.540 1.00 83.50 252 ILE A C 1
ATOM 1923 O O . ILE A 1 252 ? -6.183 0.114 28.574 1.00 83.50 252 ILE A O 1
ATOM 1927 N N . ALA A 1 253 ? -6.563 -1.073 26.708 1.00 80.06 253 ALA A N 1
ATOM 1928 C CA . ALA A 1 253 ? -8.000 -1.223 26.937 1.00 80.06 253 ALA A CA 1
ATOM 1929 C C . ALA A 1 253 ? -8.314 -1.963 28.252 1.00 80.06 253 ALA A C 1
ATOM 1931 O O . ALA A 1 253 ? -9.211 -1.545 28.988 1.00 80.06 253 ALA A O 1
ATOM 1932 N N . ILE A 1 254 ? -7.552 -3.012 28.590 1.00 85.75 254 ILE A N 1
ATOM 1933 C CA . ILE A 1 254 ? -7.669 -3.713 29.881 1.00 85.75 254 ILE A CA 1
ATOM 1934 C C . ILE A 1 254 ? -7.330 -2.767 31.040 1.00 85.75 254 ILE A C 1
ATOM 1936 O O . ILE A 1 254 ? -8.096 -2.683 32.000 1.00 85.75 254 ILE A O 1
ATOM 1940 N N . GLY A 1 255 ? -6.227 -2.019 30.937 1.00 88.25 255 GLY A N 1
ATOM 1941 C CA . GLY A 1 255 ? -5.814 -1.055 31.962 1.00 88.25 255 GLY A CA 1
ATOM 1942 C C . GLY A 1 255 ? -6.850 0.049 32.197 1.00 88.25 255 GLY A C 1
ATOM 1943 O O . GLY A 1 255 ? -7.191 0.346 33.343 1.00 88.25 255 GLY A O 1
ATOM 1944 N N . VAL A 1 256 ? -7.414 0.608 31.121 1.00 84.56 256 VAL A N 1
ATOM 1945 C CA . VAL A 1 256 ? -8.488 1.613 31.192 1.00 84.56 256 VAL A CA 1
ATOM 1946 C C . VAL A 1 256 ? -9.746 1.018 31.817 1.00 84.56 256 VAL A C 1
ATOM 1948 O O . VAL A 1 256 ? -10.321 1.631 32.714 1.00 84.56 256 VAL A O 1
ATOM 1951 N N . SER A 1 257 ? -10.155 -0.183 31.402 1.00 83.38 257 SER A N 1
ATOM 1952 C CA . SER A 1 257 ? -11.315 -0.867 31.983 1.00 83.38 257 SER A CA 1
ATOM 1953 C C . SER A 1 257 ? -11.133 -1.083 33.488 1.00 83.38 257 SER A C 1
ATOM 1955 O O . SER A 1 257 ? -11.997 -0.700 34.278 1.00 83.38 257 SER A O 1
ATOM 1957 N N . TYR A 1 258 ? -9.971 -1.592 33.909 1.00 87.94 258 TYR A N 1
ATOM 1958 C CA . TYR A 1 258 ? -9.634 -1.757 35.322 1.00 87.94 258 TYR A CA 1
ATOM 1959 C C . TYR A 1 258 ? -9.709 -0.428 36.088 1.00 87.94 258 TYR A C 1
ATOM 1961 O O . TYR A 1 258 ? -10.335 -0.364 37.149 1.00 87.94 258 TYR A O 1
ATOM 1969 N N . ALA A 1 259 ? -9.131 0.651 35.552 1.00 87.00 259 ALA A N 1
ATOM 1970 C CA . ALA A 1 259 ? -9.179 1.971 36.179 1.00 87.00 259 ALA A CA 1
ATOM 1971 C C . ALA A 1 259 ? -10.620 2.498 36.315 1.00 87.00 259 ALA A C 1
ATOM 1973 O O . ALA A 1 259 ? -11.008 2.951 37.393 1.00 87.00 259 ALA A O 1
ATOM 1974 N N . VAL A 1 260 ? -11.432 2.383 35.259 1.00 85.50 260 VAL A N 1
ATOM 1975 C CA . VAL A 1 260 ? -12.839 2.814 35.249 1.00 85.50 260 VAL A CA 1
ATOM 1976 C C . VAL A 1 260 ? -13.655 2.046 36.289 1.00 85.50 260 VAL A C 1
ATOM 1978 O O . VAL A 1 260 ? -14.352 2.668 37.092 1.00 85.50 260 VAL A O 1
ATOM 1981 N N . TRP A 1 261 ? -13.535 0.718 36.344 1.00 81.88 261 TRP A N 1
ATOM 1982 C CA . TRP A 1 261 ? -14.242 -0.093 37.341 1.00 81.88 261 TRP A CA 1
ATOM 1983 C C . TRP A 1 261 ? -13.819 0.249 38.772 1.00 81.88 261 TRP A C 1
ATOM 1985 O O . TRP A 1 261 ? -14.680 0.395 39.639 1.00 81.88 261 TRP A O 1
ATOM 1995 N N . ASN A 1 262 ? -12.525 0.471 39.019 1.00 86.44 262 ASN A N 1
ATOM 1996 C CA . ASN A 1 262 ? -12.039 0.916 40.328 1.00 86.44 262 ASN A CA 1
ATOM 1997 C C . ASN A 1 262 ? -12.610 2.281 40.735 1.00 86.44 262 ASN A C 1
ATOM 1999 O O . ASN A 1 262 ? -13.008 2.466 41.887 1.00 86.44 262 ASN A O 1
ATOM 2003 N N . ILE A 1 263 ? -12.683 3.236 39.802 1.00 88.88 263 ILE A N 1
ATOM 2004 C CA . ILE A 1 263 ? -13.278 4.556 40.050 1.00 88.88 263 ILE A CA 1
ATOM 2005 C C . ILE A 1 263 ? -14.773 4.414 40.364 1.00 88.88 263 ILE A C 1
ATOM 2007 O O . ILE A 1 263 ? -15.236 4.963 41.364 1.00 88.88 263 ILE A O 1
ATOM 2011 N N . ILE A 1 264 ? -15.518 3.633 39.576 1.00 86.31 264 ILE A N 1
ATOM 2012 C CA . ILE A 1 264 ? -16.953 3.389 39.802 1.00 86.31 264 ILE A CA 1
ATOM 2013 C C . ILE A 1 264 ? -17.191 2.742 41.173 1.00 86.31 264 ILE A C 1
ATOM 2015 O O . ILE A 1 264 ? -18.089 3.172 41.901 1.00 86.31 264 ILE A O 1
ATOM 2019 N N . ILE A 1 265 ? -16.385 1.745 41.551 1.00 84.69 265 ILE A N 1
ATOM 2020 C CA . ILE A 1 265 ? -16.467 1.092 42.865 1.00 84.69 265 ILE A CA 1
ATOM 2021 C C . ILE A 1 265 ? -16.210 2.111 43.978 1.00 84.69 265 ILE A C 1
ATOM 2023 O O . ILE A 1 265 ? -17.025 2.220 44.893 1.00 84.69 265 ILE A O 1
ATOM 2027 N N . LYS A 1 266 ? -15.144 2.918 43.882 1.00 86.44 266 LYS A N 1
ATOM 2028 C CA . LYS A 1 266 ? -14.837 3.960 44.879 1.00 86.44 266 LYS A CA 1
ATOM 2029 C C . LYS A 1 266 ? -15.965 4.986 45.016 1.00 86.44 266 LYS A C 1
ATOM 2031 O O . LYS A 1 266 ? -16.322 5.346 46.137 1.00 86.44 266 LYS A O 1
ATOM 2036 N N . ILE A 1 267 ? -16.562 5.423 43.905 1.00 86.31 267 ILE A N 1
ATOM 2037 C CA . ILE A 1 267 ? -17.697 6.361 43.913 1.00 86.31 267 ILE A CA 1
ATOM 2038 C C . ILE A 1 267 ? -18.928 5.720 44.573 1.00 86.31 267 ILE A C 1
ATOM 2040 O O . ILE A 1 267 ? -19.539 6.343 45.443 1.00 86.31 267 ILE A O 1
ATOM 2044 N N . LYS A 1 268 ? -19.266 4.465 44.239 1.00 81.31 268 LYS A N 1
ATOM 2045 C CA . LYS A 1 268 ? -20.390 3.746 44.870 1.00 81.31 268 LYS A CA 1
ATOM 2046 C C . LYS A 1 268 ? -20.170 3.506 46.366 1.00 81.31 268 LYS A C 1
ATOM 2048 O O . LYS A 1 268 ? -21.103 3.681 47.150 1.00 81.31 268 LYS A O 1
ATOM 2053 N N . LEU A 1 269 ? -18.953 3.149 46.781 1.00 79.06 269 LEU A N 1
ATOM 2054 C CA . LEU A 1 269 ? -18.615 2.942 48.193 1.00 79.06 269 LEU A CA 1
ATOM 2055 C C . LEU A 1 269 ? -18.706 4.243 49.001 1.00 79.06 269 LEU A C 1
ATOM 2057 O O . LEU A 1 269 ? -19.229 4.224 50.117 1.00 79.06 269 LEU A O 1
ATOM 2061 N N . LYS A 1 270 ? -18.278 5.373 48.421 1.00 80.50 270 LYS A N 1
ATOM 2062 C CA . LYS A 1 270 ? -18.419 6.707 49.028 1.00 80.50 270 LYS A CA 1
ATOM 2063 C C . LYS A 1 270 ? -19.885 7.153 49.105 1.00 80.50 270 LYS A C 1
ATOM 2065 O O . LYS A 1 270 ? -20.299 7.686 50.125 1.00 80.50 270 LYS A O 1
ATOM 2070 N N . SER A 1 271 ? -20.681 6.873 48.069 1.00 71.12 271 SER A N 1
ATOM 2071 C CA . SER A 1 271 ? -22.118 7.191 48.025 1.00 71.12 271 SER A CA 1
ATOM 2072 C C . SER A 1 271 ? -22.972 6.359 48.989 1.00 71.12 271 SER A C 1
ATOM 2074 O O . SER A 1 271 ? -24.031 6.823 49.392 1.00 71.12 271 SER A O 1
ATOM 2076 N N . THR A 1 272 ? -22.553 5.139 49.340 1.00 69.81 272 THR A N 1
ATOM 2077 C CA . THR A 1 272 ? -23.322 4.239 50.227 1.00 69.81 272 THR A CA 1
ATOM 2078 C C . THR A 1 272 ? -22.874 4.345 51.695 1.00 69.81 272 THR A C 1
ATOM 2080 O O . THR A 1 272 ? -23.355 3.592 52.532 1.00 69.81 272 THR A O 1
ATOM 2083 N N . GLY A 1 273 ? -21.899 5.206 52.025 1.00 58.31 273 GLY A N 1
ATOM 2084 C CA . GLY A 1 273 ? -21.319 5.298 53.378 1.00 58.31 273 GLY A CA 1
ATOM 2085 C C . GLY A 1 273 ? -20.556 4.043 53.842 1.00 58.31 273 GLY A C 1
ATOM 2086 O O . GLY A 1 273 ? -20.091 3.981 54.972 1.00 58.31 273 GLY A O 1
ATOM 2087 N N . LYS A 1 274 ? -20.380 3.031 52.978 1.00 57.09 274 LYS A N 1
ATOM 2088 C CA . LYS A 1 274 ? -19.783 1.723 53.321 1.00 57.09 274 LYS A CA 1
ATOM 2089 C C . LYS A 1 274 ? -18.249 1.718 53.385 1.00 57.09 274 LYS A C 1
ATOM 2091 O O . LYS A 1 274 ? -17.668 0.696 53.741 1.00 57.09 274 LYS A O 1
ATOM 2096 N N . MET A 1 275 ? -17.590 2.833 53.054 1.00 54.94 275 MET A N 1
ATOM 2097 C CA . MET A 1 275 ? -16.125 2.963 53.128 1.00 54.94 275 MET A CA 1
ATOM 2098 C C . MET A 1 275 ? -15.575 2.752 54.550 1.00 54.94 275 MET A C 1
ATOM 2100 O O . MET A 1 275 ? -14.540 2.108 54.694 1.00 54.94 275 MET A O 1
ATOM 2104 N N . GLU A 1 276 ? -16.272 3.221 55.591 1.00 54.59 276 GLU A N 1
ATOM 2105 C CA . GLU A 1 276 ? -15.856 3.008 56.992 1.00 54.59 276 GLU A CA 1
ATOM 2106 C C . GLU A 1 276 ? -16.035 1.547 57.440 1.00 54.59 276 GLU A C 1
ATOM 2108 O O . GLU A 1 276 ? -15.251 1.030 58.234 1.00 54.59 276 GLU A O 1
ATOM 2113 N N . ILE A 1 277 ? -17.026 0.843 56.886 1.00 54.94 277 ILE A N 1
ATOM 2114 C CA . ILE A 1 277 ? -17.338 -0.547 57.247 1.00 54.94 277 ILE A CA 1
ATOM 2115 C C . ILE A 1 277 ? -16.306 -1.516 56.650 1.00 54.94 277 ILE A C 1
ATOM 2117 O O . ILE A 1 277 ? -15.889 -2.446 57.334 1.00 54.94 277 ILE A O 1
ATOM 2121 N N . LEU A 1 278 ? -15.835 -1.287 55.417 1.00 57.56 278 LEU A N 1
ATOM 2122 C CA . LEU A 1 278 ? -14.784 -2.114 54.803 1.00 57.56 278 LEU A CA 1
ATOM 2123 C C . LEU A 1 278 ? -13.415 -1.894 55.459 1.00 57.56 278 LEU A C 1
ATOM 2125 O O . LEU A 1 278 ? -12.728 -2.866 55.745 1.00 57.56 278 LEU A O 1
ATOM 2129 N N . GLN A 1 279 ? -13.058 -0.652 55.806 1.00 60.12 279 GLN A N 1
ATOM 2130 C CA . GLN A 1 279 ? -11.819 -0.383 56.550 1.00 60.12 279 GLN A CA 1
ATOM 2131 C C . GLN A 1 279 ? -11.813 -1.019 57.947 1.00 60.12 279 GLN A C 1
ATOM 2133 O O . GLN A 1 279 ? -10.756 -1.440 58.415 1.00 60.12 279 GLN A O 1
ATOM 2138 N N . ASN A 1 280 ? -12.969 -1.110 58.611 1.00 53.47 280 ASN A N 1
ATOM 2139 C CA . ASN A 1 280 ? -13.094 -1.811 59.891 1.00 53.47 280 ASN A CA 1
ATOM 2140 C C . ASN A 1 280 ? -13.183 -3.338 59.725 1.00 53.47 280 ASN A C 1
ATOM 2142 O O . ASN A 1 280 ? -12.684 -4.057 60.585 1.00 53.47 280 ASN A O 1
ATOM 2146 N N . SER A 1 281 ? -13.743 -3.843 58.621 1.00 53.44 281 SER A N 1
ATOM 2147 C CA . SER A 1 281 ? -13.750 -5.275 58.283 1.00 53.44 281 SER A CA 1
ATOM 2148 C C . SER A 1 281 ? -12.346 -5.792 57.957 1.00 53.44 281 SER A C 1
ATOM 2150 O O . SER A 1 281 ? -11.947 -6.827 58.484 1.00 53.44 281 SER A O 1
ATOM 2152 N N . ASP A 1 282 ? -11.565 -5.056 57.161 1.00 57.28 282 ASP A N 1
ATOM 2153 C CA . ASP A 1 282 ? -10.169 -5.400 56.863 1.00 57.28 282 ASP A CA 1
ATOM 2154 C C . ASP A 1 282 ? -9.313 -5.341 58.142 1.00 57.28 282 ASP A C 1
ATOM 2156 O O . ASP A 1 282 ? -8.527 -6.249 58.410 1.00 57.28 282 ASP A O 1
ATOM 2160 N N . ARG A 1 283 ? -9.543 -4.342 59.009 1.00 49.47 283 ARG A N 1
ATOM 2161 C CA . ARG A 1 283 ? -8.879 -4.233 60.321 1.00 49.47 283 ARG A CA 1
ATOM 2162 C C . ARG A 1 283 ? -9.259 -5.378 61.273 1.00 49.47 283 ARG A C 1
ATOM 2164 O O . ARG A 1 283 ? -8.378 -5.927 61.928 1.00 49.47 283 ARG A O 1
ATOM 2171 N N . ASN A 1 284 ? -10.530 -5.780 61.319 1.00 53.09 284 ASN A N 1
ATOM 2172 C CA . ASN A 1 284 ? -10.998 -6.897 62.148 1.00 53.09 284 ASN A CA 1
ATOM 2173 C C . ASN A 1 284 ? -10.524 -8.260 61.623 1.00 53.09 284 ASN A C 1
ATOM 2175 O O . ASN A 1 284 ? -10.144 -9.103 62.429 1.00 53.09 284 ASN A O 1
ATOM 2179 N N . SER A 1 285 ? -10.456 -8.456 60.302 1.00 55.19 285 SER A N 1
ATOM 2180 C CA . SER A 1 285 ? -9.897 -9.677 59.701 1.00 55.19 285 SER A CA 1
ATOM 2181 C C . SER A 1 285 ? -8.390 -9.828 59.966 1.00 55.19 285 SER A C 1
ATOM 2183 O O . SER A 1 285 ? -7.911 -10.936 60.211 1.00 55.19 285 SER A O 1
ATOM 2185 N N . GLY A 1 286 ? -7.650 -8.712 60.026 1.00 53.94 286 GLY A N 1
ATOM 2186 C CA . GLY A 1 286 ? -6.262 -8.682 60.495 1.00 53.94 286 GLY A CA 1
ATOM 2187 C C . GLY A 1 286 ? -6.119 -9.082 61.969 1.00 53.94 286 GLY A C 1
ATOM 2188 O O . GLY A 1 286 ? -5.263 -9.898 62.298 1.00 53.94 286 GLY A O 1
ATOM 2189 N N . ILE A 1 287 ? -6.997 -8.580 62.845 1.00 57.09 287 ILE A N 1
ATOM 2190 C CA . ILE A 1 287 ? -7.012 -8.914 64.284 1.00 57.09 287 ILE A CA 1
ATOM 2191 C C . ILE A 1 287 ? -7.413 -10.383 64.525 1.00 57.09 287 ILE A C 1
ATOM 2193 O O . ILE A 1 287 ? -6.881 -11.032 65.424 1.00 57.09 287 ILE A O 1
ATOM 2197 N N . GLU A 1 288 ? -8.338 -10.929 63.735 1.00 54.47 288 GLU A N 1
ATOM 2198 C CA . GLU A 1 288 ? -8.824 -12.308 63.870 1.00 54.47 288 GLU A CA 1
ATOM 2199 C C . GLU A 1 288 ? -7.800 -13.344 63.378 1.00 54.47 288 GLU A C 1
ATOM 2201 O O . GLU A 1 288 ? -7.608 -14.377 64.023 1.00 54.47 288 GLU A O 1
ATOM 2206 N N . ASN A 1 289 ? -7.058 -13.030 62.310 1.00 52.66 289 ASN A N 1
ATOM 2207 C CA . ASN A 1 289 ? -5.917 -13.839 61.873 1.00 52.66 289 ASN A CA 1
ATOM 2208 C C . ASN A 1 289 ? -4.772 -13.819 62.897 1.00 52.66 289 ASN A C 1
ATOM 2210 O O . ASN A 1 289 ? -4.159 -14.856 63.140 1.00 52.66 289 ASN A O 1
ATOM 2214 N N . GLN A 1 290 ? -4.541 -12.684 63.563 1.00 53.03 290 GLN A N 1
ATOM 2215 C CA . GLN A 1 290 ? -3.529 -12.573 64.615 1.00 53.03 290 GLN A CA 1
ATOM 2216 C C . GLN A 1 290 ? -3.912 -13.378 65.873 1.00 53.03 290 GLN A C 1
ATOM 2218 O O . GLN A 1 290 ? -3.086 -14.108 66.413 1.00 53.03 290 GLN A O 1
ATOM 2223 N N . LYS A 1 291 ? -5.197 -13.376 66.265 1.00 50.75 291 LYS A N 1
ATOM 2224 C CA . LYS A 1 291 ? -5.715 -14.228 67.357 1.00 50.75 291 LYS A CA 1
ATOM 2225 C C . LYS A 1 291 ? -5.658 -15.729 67.051 1.00 50.75 291 LYS A C 1
ATOM 2227 O O . LYS A 1 291 ? -5.447 -16.521 67.967 1.00 50.75 291 LYS A O 1
ATOM 2232 N N . LYS A 1 292 ? -5.849 -16.137 65.790 1.00 50.94 292 LYS A N 1
ATOM 2233 C CA . LYS A 1 292 ? -5.670 -17.539 65.366 1.00 50.94 292 LYS A CA 1
ATOM 2234 C C . LYS A 1 292 ? -4.218 -17.992 65.493 1.00 50.94 292 LYS A C 1
ATOM 2236 O O . LYS A 1 292 ? -3.975 -19.106 65.944 1.00 50.94 292 LYS A O 1
ATOM 2241 N N . GLN A 1 293 ? -3.278 -17.115 65.157 1.00 46.16 293 GLN A N 1
ATOM 2242 C CA . GLN A 1 293 ? -1.848 -17.396 65.255 1.00 46.16 293 GLN A CA 1
ATOM 2243 C C . GLN A 1 293 ? -1.393 -17.533 66.719 1.00 46.16 293 GLN A C 1
ATOM 2245 O O . GLN A 1 293 ? -0.643 -18.450 67.045 1.00 46.16 293 GLN A O 1
ATOM 2250 N N . ASP A 1 294 ? -1.935 -16.712 67.624 1.00 46.81 294 ASP A N 1
ATOM 2251 C CA . ASP A 1 294 ? -1.661 -16.812 69.066 1.00 46.81 294 ASP A CA 1
ATOM 2252 C C . ASP A 1 294 ? -2.285 -18.073 69.711 1.00 46.81 294 ASP A C 1
ATOM 2254 O O . ASP A 1 294 ? -1.706 -18.661 70.627 1.00 46.81 294 ASP A O 1
ATOM 2258 N N . TYR A 1 295 ? -3.438 -18.541 69.211 1.00 44.22 295 TYR A N 1
ATOM 2259 C CA . TYR A 1 295 ? -4.081 -19.792 69.648 1.00 44.22 295 TYR A CA 1
ATOM 2260 C C . TYR A 1 295 ? -3.332 -21.047 69.167 1.00 44.22 295 TYR A C 1
ATOM 2262 O O . TYR A 1 295 ? -3.177 -22.004 69.929 1.00 44.22 295 TYR A O 1
ATOM 2270 N N . GLU A 1 296 ? -2.812 -21.041 67.935 1.00 43.88 296 GLU A N 1
ATOM 2271 C CA . GLU A 1 296 ? -2.004 -22.151 67.411 1.00 43.88 296 GLU A CA 1
ATOM 2272 C C . GLU A 1 296 ? -0.679 -22.301 68.175 1.00 43.88 296 GLU A C 1
ATOM 2274 O O . GLU A 1 296 ? -0.294 -23.427 68.500 1.00 43.88 296 GLU A O 1
ATOM 2279 N N . ILE A 1 297 ? -0.044 -21.193 68.583 1.00 44.50 297 ILE A N 1
ATOM 2280 C CA . ILE A 1 297 ? 1.160 -21.220 69.433 1.00 44.50 297 ILE A CA 1
ATOM 2281 C C . ILE A 1 297 ? 0.854 -21.820 70.820 1.00 44.50 297 ILE A C 1
ATOM 2283 O O . ILE A 1 297 ? 1.639 -22.632 71.316 1.00 44.50 297 ILE A O 1
ATOM 2287 N N . TYR A 1 298 ? -0.304 -21.504 71.417 1.00 33.97 298 TYR A N 1
ATOM 2288 C CA . TYR A 1 298 ? -0.706 -22.031 72.732 1.00 33.97 298 TYR A CA 1
ATOM 2289 C C . TYR A 1 298 ? -1.095 -23.524 72.694 1.00 33.97 298 TYR A C 1
ATOM 2291 O O . TYR A 1 298 ? -0.863 -24.251 73.659 1.00 33.97 298 TYR A O 1
ATOM 2299 N N . SER A 1 299 ? -1.631 -24.009 71.566 1.00 37.12 299 SER A N 1
ATOM 2300 C CA . SER A 1 299 ? -2.042 -25.413 71.380 1.00 37.12 299 SER A CA 1
ATOM 2301 C C . SER A 1 299 ? -0.891 -26.396 71.106 1.00 37.12 299 SER A C 1
ATOM 2303 O O . SER A 1 299 ? -1.082 -27.606 71.221 1.00 37.12 299 SER A O 1
ATOM 2305 N N . SER A 1 300 ? 0.320 -25.904 70.806 1.00 33.28 300 SER A N 1
ATOM 2306 C CA . SER A 1 300 ? 1.504 -26.758 70.585 1.00 33.28 300 SER A CA 1
ATOM 2307 C C . SER A 1 300 ? 2.156 -27.281 71.876 1.00 33.28 300 SER A C 1
ATOM 2309 O O . SER A 1 300 ? 3.058 -28.117 71.827 1.00 33.28 300 SER A O 1
ATOM 2311 N N . CYS A 1 301 ? 1.660 -26.856 73.040 1.00 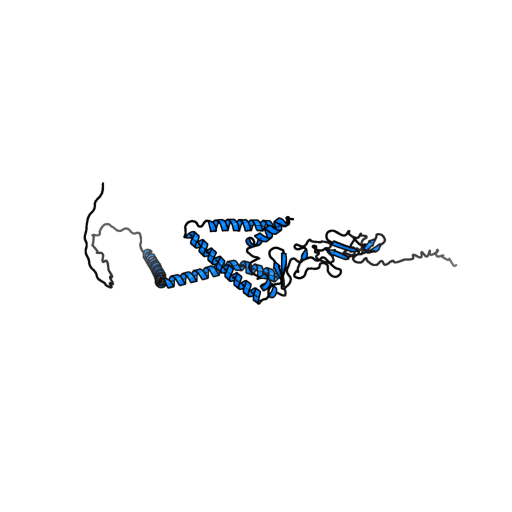36.19 301 CYS A N 1
ATOM 2312 C CA . CYS A 1 301 ? 2.137 -27.285 74.349 1.00 36.19 301 CYS A CA 1
ATOM 2313 C C . CYS A 1 301 ? 1.043 -28.022 75.137 1.00 36.19 301 CYS A C 1
ATOM 2315 O O . CYS A 1 301 ? 0.658 -27.536 76.193 1.00 36.19 301 CYS A O 1
ATOM 2317 N N . GLN A 1 302 ? 0.544 -29.187 74.685 1.00 33.91 302 GLN A N 1
ATOM 2318 C CA . GLN A 1 302 ? -0.120 -30.139 75.602 1.00 33.91 302 GLN A CA 1
ATOM 2319 C C . GLN A 1 302 ? -0.288 -31.587 75.067 1.00 33.91 302 GLN A C 1
ATOM 2321 O O . GLN A 1 302 ? -1.349 -31.968 74.589 1.00 33.91 302 GLN A O 1
ATOM 2326 N N . THR A 1 303 ? 0.735 -32.420 75.354 1.00 38.22 303 THR A N 1
ATOM 2327 C CA . THR A 1 303 ? 0.687 -33.861 75.775 1.00 38.22 303 THR A CA 1
ATOM 2328 C C . THR A 1 303 ? 0.240 -34.921 74.733 1.00 38.22 303 THR A C 1
ATOM 2330 O O . THR A 1 303 ? -0.301 -34.512 73.712 1.00 38.22 303 THR A O 1
ATOM 2333 N N . PRO A 1 304 ? 0.439 -36.267 74.897 1.00 36.44 304 PRO A N 1
ATOM 2334 C CA . PRO A 1 304 ? 0.668 -37.091 76.112 1.00 36.44 304 PRO A CA 1
ATOM 2335 C C . PRO A 1 304 ? 1.889 -38.044 76.004 1.00 36.44 304 PRO A C 1
ATOM 2337 O O . PRO A 1 304 ? 2.465 -38.190 74.938 1.00 36.44 304 PRO A O 1
ATOM 2340 N N . TRP A 1 305 ? 2.463 -38.630 77.061 1.00 26.75 305 TRP A N 1
ATOM 2341 C CA . TRP A 1 305 ? 1.909 -39.652 77.958 1.00 26.75 305 TRP A CA 1
ATOM 2342 C C . TRP A 1 305 ? 2.799 -39.801 79.202 1.00 26.75 305 TRP A C 1
ATOM 2344 O O . TRP A 1 305 ? 4.001 -39.953 79.032 1.00 26.75 305 TRP A O 1
ATOM 2354 N N . GLN A 1 306 ? 2.226 -39.904 80.406 1.00 27.41 306 GLN A N 1
ATOM 2355 C CA . GLN A 1 306 ? 2.690 -40.839 81.446 1.00 27.41 306 GLN A CA 1
ATOM 2356 C C . GLN A 1 306 ? 1.532 -41.166 82.411 1.00 27.41 306 GLN A C 1
ATOM 2358 O O . GLN A 1 306 ? 0.756 -40.294 82.790 1.00 27.41 306 GLN A O 1
ATOM 2363 N N . LYS A 1 307 ? 1.395 -42.464 82.721 1.00 32.56 307 LYS A N 1
ATOM 2364 C CA . LYS A 1 307 ? 0.394 -43.094 83.602 1.00 32.56 307 LYS A CA 1
ATOM 2365 C C . LYS A 1 307 ? 0.332 -42.429 84.982 1.00 32.56 307 LYS A C 1
ATOM 2367 O O . LYS A 1 307 ? 1.378 -42.089 85.522 1.00 32.56 307 LYS A O 1
ATOM 2372 N N . PHE A 1 308 ? -0.859 -42.386 85.583 1.00 31.61 308 PHE A N 1
ATOM 2373 C CA . PHE A 1 308 ? -1.024 -42.097 87.009 1.00 31.61 308 PHE A CA 1
ATOM 2374 C C . PHE A 1 308 ? -1.950 -43.109 87.696 1.00 31.61 308 PHE A C 1
ATOM 2376 O O . PHE A 1 308 ? -2.950 -43.542 87.122 1.00 31.61 308 PHE A O 1
ATOM 2383 N N . ASP A 1 309 ? -1.527 -43.491 88.902 1.00 36.84 309 ASP A N 1
ATOM 2384 C CA . ASP A 1 309 ? -2.094 -44.477 89.825 1.00 36.84 309 ASP A CA 1
ATOM 2385 C C . ASP A 1 309 ? -3.531 -44.177 90.299 1.00 36.84 309 ASP A C 1
ATOM 2387 O O . ASP A 1 309 ? -3.958 -43.019 90.315 1.00 36.84 309 ASP A O 1
ATOM 2391 N N . PRO A 1 310 ? -4.269 -45.201 90.775 1.00 35.78 310 PRO A N 1
ATOM 2392 C CA . PRO A 1 310 ? -5.609 -45.059 91.320 1.00 35.78 310 PRO A CA 1
ATOM 2393 C C . PRO A 1 310 ? -5.538 -44.874 92.841 1.00 35.78 310 PRO A C 1
ATOM 2395 O O . PRO A 1 310 ? -5.616 -45.854 93.568 1.00 35.78 310 PRO A O 1
ATOM 2398 N N . ASN A 1 311 ? -5.353 -43.647 93.335 1.00 38.59 311 ASN A N 1
ATOM 2399 C CA . ASN A 1 311 ? -5.611 -43.295 94.743 1.00 38.59 311 ASN A CA 1
ATOM 2400 C C . ASN A 1 311 ? -5.518 -41.777 94.959 1.00 38.59 311 ASN A C 1
ATOM 2402 O O . ASN A 1 311 ? -4.561 -41.309 95.565 1.00 38.59 311 ASN A O 1
ATOM 2406 N N . VAL A 1 312 ? -6.496 -40.994 94.487 1.00 37.56 312 VAL A N 1
ATOM 2407 C CA . VAL A 1 312 ? -6.742 -39.648 95.038 1.00 37.56 312 VAL A CA 1
ATOM 2408 C C . VAL A 1 312 ? -8.233 -39.308 94.949 1.00 37.56 312 VAL A C 1
ATOM 2410 O O . VAL A 1 312 ? -8.874 -39.456 93.911 1.00 37.56 312 VAL A O 1
ATOM 2413 N N . GLU A 1 313 ? -8.757 -38.876 96.086 1.00 28.83 313 GLU A N 1
ATOM 2414 C CA . GLU A 1 313 ? -10.118 -38.441 96.383 1.00 28.83 313 GLU A CA 1
ATOM 2415 C C . GLU A 1 313 ? -10.438 -37.074 95.736 1.00 28.83 313 GLU A C 1
ATOM 2417 O O . GLU A 1 313 ? -9.569 -36.215 95.590 1.00 28.83 313 GLU A O 1
ATOM 2422 N N . TYR A 1 314 ? -11.689 -36.874 95.310 1.00 31.25 314 TYR A N 1
ATOM 2423 C CA . TYR A 1 314 ? -12.133 -35.690 94.564 1.00 31.25 314 TYR A CA 1
ATOM 2424 C C . TYR A 1 314 ? -12.126 -34.409 95.415 1.00 31.25 314 TYR A C 1
ATOM 2426 O O . TYR A 1 314 ? -12.722 -34.370 96.489 1.00 31.25 314 TYR A O 1
ATOM 2434 N N . VAL A 1 315 ? -11.594 -33.312 94.862 1.00 28.22 315 VAL A N 1
ATOM 2435 C CA . VAL A 1 315 ? -11.862 -31.941 95.331 1.00 28.22 315 VAL A CA 1
ATOM 2436 C C . VAL A 1 315 ? -12.459 -31.121 94.184 1.00 28.22 315 VAL A C 1
ATOM 2438 O O . VAL A 1 315 ? -11.884 -31.007 93.104 1.00 28.22 315 VAL A O 1
ATOM 2441 N N . LYS A 1 316 ? -13.650 -30.569 94.429 1.00 29.19 316 LYS A N 1
ATOM 2442 C CA . LYS A 1 316 ? -14.424 -29.690 93.541 1.00 29.19 316 LYS A CA 1
ATOM 2443 C C . LYS A 1 316 ? -13.704 -28.345 93.372 1.00 29.19 316 LYS A C 1
ATOM 2445 O O . LYS A 1 316 ? -13.432 -27.685 94.370 1.00 29.19 316 LYS A O 1
ATOM 2450 N N . VAL A 1 317 ? -13.483 -27.895 92.133 1.00 28.05 317 VAL A N 1
ATOM 2451 C CA . VAL A 1 317 ? -13.124 -26.496 91.840 1.00 28.05 317 VAL A CA 1
ATOM 2452 C C . VAL A 1 317 ? -14.101 -25.942 90.804 1.00 28.05 317 VAL A C 1
ATOM 2454 O O . VAL A 1 317 ? -14.269 -26.496 89.720 1.00 28.05 317 VAL A O 1
ATOM 2457 N N . GLU A 1 318 ? -14.815 -24.892 91.202 1.00 27.86 318 GLU A N 1
ATOM 2458 C CA . GLU A 1 318 ? -15.893 -24.237 90.462 1.00 27.86 318 GLU A CA 1
ATOM 2459 C C . GLU A 1 318 ? -15.381 -23.391 89.289 1.00 27.86 318 GLU A C 1
ATOM 2461 O O . GLU A 1 318 ? -14.325 -22.764 89.354 1.00 27.86 318 GLU A O 1
ATOM 2466 N N . MET A 1 319 ? -16.177 -23.346 88.216 1.00 28.08 319 MET A N 1
ATOM 2467 C CA . MET A 1 319 ? -15.976 -22.436 87.091 1.00 28.08 319 MET A CA 1
ATOM 2468 C C . MET A 1 319 ? -16.316 -20.999 87.494 1.00 28.08 319 MET A C 1
ATOM 2470 O O . MET A 1 319 ? -17.458 -20.708 87.847 1.00 28.08 319 MET A O 1
ATOM 2474 N N . ILE A 1 320 ? -15.361 -20.082 87.338 1.00 26.72 320 ILE A N 1
ATOM 2475 C CA . ILE A 1 320 ? -15.635 -18.642 87.311 1.00 26.72 320 ILE A CA 1
ATOM 2476 C C . ILE A 1 320 ? -15.695 -18.210 85.842 1.00 26.72 320 ILE A C 1
ATOM 2478 O O . ILE A 1 320 ? -14.669 -18.023 85.192 1.00 26.72 320 ILE A O 1
ATOM 2482 N N . GLN A 1 321 ? -16.911 -18.042 85.313 1.00 32.62 321 GLN A N 1
ATOM 2483 C CA . GLN A 1 321 ? -17.139 -17.216 84.127 1.00 32.62 321 GLN A CA 1
ATOM 2484 C C . GLN A 1 321 ? -16.956 -15.750 84.526 1.00 32.62 321 GLN A C 1
ATOM 2486 O O . GLN A 1 321 ? -17.679 -15.247 85.386 1.00 32.62 321 GLN A O 1
ATOM 2491 N N . LYS A 1 322 ? -16.012 -15.049 83.889 1.00 26.75 322 LYS A N 1
ATOM 2492 C CA . LYS A 1 322 ? -15.912 -13.593 83.999 1.00 26.75 322 LYS A CA 1
ATOM 2493 C C . LYS A 1 322 ? -16.629 -12.954 82.814 1.00 26.75 322 LYS A C 1
ATOM 2495 O O . LYS A 1 322 ? -16.225 -13.096 81.664 1.00 26.75 322 LYS A O 1
ATOM 2500 N N . GLN A 1 323 ? -17.737 -12.306 83.138 1.00 28.75 323 GLN A N 1
ATOM 2501 C CA . GLN A 1 323 ? -18.555 -11.487 82.263 1.00 28.75 323 GLN A CA 1
ATOM 2502 C C . GLN A 1 323 ? -18.050 -10.047 82.327 1.00 28.75 323 GLN A C 1
ATOM 2504 O O . GLN A 1 323 ? -18.096 -9.460 83.401 1.00 28.75 323 GLN A O 1
ATOM 2509 N N . ASP A 1 324 ? -17.657 -9.466 81.192 1.00 26.91 324 ASP A N 1
ATOM 2510 C CA . ASP A 1 324 ? -17.526 -8.013 81.065 1.00 26.91 324 ASP A CA 1
ATOM 2511 C C . ASP A 1 324 ? -18.623 -7.492 80.133 1.00 26.91 324 ASP A C 1
ATOM 2513 O O . ASP A 1 324 ? -18.671 -7.759 78.932 1.00 26.91 324 ASP A O 1
ATOM 2517 N N . ARG A 1 325 ? -19.563 -6.784 80.760 1.00 26.77 325 ARG A N 1
ATOM 2518 C CA . ARG A 1 325 ? -20.668 -6.042 80.163 1.00 26.77 325 ARG A CA 1
ATOM 2519 C C . ARG A 1 325 ? -20.258 -4.566 80.222 1.00 26.77 325 ARG A C 1
ATOM 2521 O O . ARG A 1 325 ? -20.144 -4.030 81.317 1.00 26.77 325 ARG A O 1
ATOM 2528 N N . VAL A 1 326 ? -20.074 -3.905 79.079 1.00 28.31 326 VAL A N 1
ATOM 2529 C CA . VAL A 1 326 ? -20.160 -2.437 78.993 1.00 28.31 326 VAL A CA 1
ATOM 2530 C C . VAL A 1 326 ? -21.397 -2.111 78.172 1.00 28.31 326 VAL A C 1
ATOM 2532 O O . VAL A 1 326 ? -21.466 -2.351 76.970 1.00 28.31 326 VAL A O 1
ATOM 2535 N N . SER A 1 327 ? -22.411 -1.653 78.892 1.00 29.42 327 SER A N 1
ATOM 2536 C CA . SER A 1 327 ? -23.683 -1.123 78.422 1.00 29.42 327 SER A CA 1
ATOM 2537 C C . SER A 1 327 ? -23.538 0.321 77.944 1.00 29.42 327 SER A C 1
ATOM 2539 O O . SER A 1 327 ? -22.842 1.100 78.586 1.00 29.42 327 SER A O 1
ATOM 2541 N N . ASN A 1 328 ? -24.298 0.693 76.913 1.00 23.42 328 ASN A N 1
ATOM 2542 C CA . ASN A 1 328 ? -24.938 2.005 76.853 1.00 23.42 328 ASN A CA 1
ATOM 2543 C C . ASN A 1 328 ? -26.409 1.819 76.456 1.00 23.42 328 ASN A C 1
ATOM 2545 O O . ASN A 1 328 ? -26.742 1.009 75.592 1.00 23.42 328 ASN A O 1
ATOM 2549 N N . GLU A 1 329 ? -27.259 2.510 77.205 1.00 28.14 329 GLU A N 1
ATOM 2550 C CA . GLU A 1 329 ? -28.704 2.351 77.358 1.00 28.14 329 GLU A CA 1
ATOM 2551 C C . GLU A 1 329 ? -29.521 2.839 76.156 1.00 28.14 329 GLU A C 1
ATOM 2553 O O . GLU A 1 329 ? -29.121 3.774 75.466 1.00 28.14 329 GLU A O 1
ATOM 2558 N N . SER A 1 330 ? -30.732 2.289 75.988 1.00 24.66 330 SER A N 1
ATOM 2559 C CA . SER A 1 330 ? -31.990 3.062 76.027 1.00 24.66 330 SER A CA 1
ATOM 2560 C C . SER A 1 330 ? -33.216 2.137 75.983 1.00 24.66 330 SER A C 1
ATOM 2562 O O . SER A 1 330 ? -33.431 1.393 75.032 1.00 24.66 330 SER A O 1
ATOM 2564 N N . TYR A 1 331 ? -33.975 2.203 77.077 1.00 21.73 331 TYR A N 1
ATOM 2565 C CA . TYR A 1 331 ? -35.374 1.841 77.329 1.00 21.73 331 TYR A CA 1
ATOM 2566 C C . TYR A 1 331 ? -36.286 1.497 76.130 1.00 21.73 331 TYR A C 1
ATOM 2568 O O . TYR A 1 331 ? -36.392 2.267 75.184 1.00 21.73 331 TYR A O 1
ATOM 2576 N N . VAL A 1 332 ? -37.071 0.416 76.259 1.00 25.42 332 VAL A N 1
ATOM 2577 C CA . VAL A 1 332 ? -38.527 0.434 76.558 1.00 25.42 332 VAL A CA 1
ATOM 2578 C C . VAL A 1 332 ? -39.008 -1.017 76.753 1.00 25.42 332 VAL A C 1
ATOM 2580 O O . VAL A 1 332 ? -38.815 -1.883 75.903 1.00 25.42 332 VAL A O 1
ATOM 2583 N N . GLN A 1 333 ? -39.632 -1.276 77.905 1.00 28.02 333 GLN A N 1
ATOM 2584 C CA . GLN A 1 333 ? -40.371 -2.500 78.227 1.00 28.02 333 GLN A CA 1
ATOM 2585 C C . GLN A 1 333 ? -41.641 -2.616 77.370 1.00 28.02 333 GLN A C 1
ATOM 2587 O O . GLN A 1 333 ? -42.395 -1.655 77.271 1.00 28.02 333 GLN A O 1
ATOM 2592 N N . SER A 1 334 ? -41.982 -3.821 76.911 1.00 26.56 334 SER A N 1
ATOM 2593 C CA . SER A 1 334 ? -43.334 -4.349 77.140 1.00 26.56 334 SER A CA 1
ATOM 2594 C C . SER A 1 334 ? -43.371 -5.870 76.995 1.00 26.56 334 SER A C 1
ATOM 2596 O O . SER A 1 334 ? -42.835 -6.460 76.063 1.00 26.56 334 SER A O 1
ATOM 2598 N N . ASN A 1 335 ? -43.994 -6.489 77.993 1.00 25.36 335 ASN A N 1
ATOM 2599 C CA . ASN A 1 335 ? -44.351 -7.895 78.046 1.00 25.36 335 ASN A CA 1
ATOM 2600 C C . ASN A 1 335 ? -45.388 -8.231 76.969 1.00 25.36 335 ASN A C 1
ATOM 2602 O O . ASN A 1 335 ? -46.383 -7.522 76.837 1.00 25.36 335 ASN A O 1
ATOM 2606 N N . THR A 1 336 ? -45.277 -9.402 76.342 1.00 26.59 336 THR A N 1
ATOM 2607 C CA . THR A 1 336 ? -46.467 -10.233 76.110 1.00 26.59 336 THR A CA 1
ATOM 2608 C C . THR A 1 336 ? -46.081 -11.703 76.022 1.00 26.59 336 THR A C 1
ATOM 2610 O O . THR A 1 336 ? -45.398 -12.156 75.111 1.00 26.59 336 THR A O 1
ATOM 2613 N N . PHE A 1 337 ? -46.533 -12.446 77.024 1.00 25.06 337 PHE A N 1
ATOM 2614 C CA . PHE A 1 337 ? -46.588 -13.896 77.048 1.00 25.06 337 PHE A CA 1
ATOM 2615 C C . PHE A 1 337 ? -47.827 -14.308 76.237 1.00 25.06 337 PHE A C 1
ATOM 2617 O O . PHE A 1 337 ? -48.930 -13.879 76.571 1.00 25.06 337 PHE A O 1
ATOM 2624 N N . SER A 1 338 ? -47.693 -15.149 75.211 1.00 27.16 338 SER A N 1
ATOM 2625 C CA . SER A 1 338 ? -48.795 -16.034 74.823 1.00 27.16 338 SER A CA 1
ATOM 2626 C C . SER A 1 338 ? -48.257 -17.343 74.252 1.00 27.16 338 SER A C 1
ATOM 2628 O O . SER A 1 338 ? -47.364 -17.392 73.411 1.00 27.16 338 SER A O 1
ATOM 2630 N N . LYS A 1 339 ? -48.789 -18.408 74.834 1.00 29.95 339 LYS A N 1
ATOM 2631 C CA . LYS A 1 339 ? -48.575 -19.826 74.581 1.00 29.95 339 LYS A CA 1
ATOM 2632 C C . LYS A 1 339 ? -49.726 -20.253 73.665 1.00 29.95 339 LYS A C 1
ATOM 2634 O O . LYS A 1 339 ? -50.845 -19.865 73.970 1.00 29.95 339 LYS A O 1
ATOM 2639 N N . TYR A 1 340 ? -49.490 -21.028 72.606 1.00 27.73 340 TYR A N 1
ATOM 2640 C CA . TYR A 1 340 ? -50.157 -22.321 72.380 1.00 27.73 340 TYR A CA 1
ATOM 2641 C C . TYR A 1 340 ? -49.749 -22.986 71.058 1.00 27.73 340 TYR A C 1
ATOM 2643 O O . TYR A 1 340 ? -49.532 -22.354 70.030 1.00 27.73 340 TYR A O 1
ATOM 2651 N N . LYS A 1 341 ? -49.662 -24.309 71.175 1.00 33.16 341 LYS A N 1
ATOM 2652 C CA . LYS A 1 341 ? -49.430 -25.357 70.186 1.00 33.16 341 LYS A CA 1
ATOM 2653 C C . LYS A 1 341 ? -50.795 -25.916 69.737 1.00 33.16 341 LYS A C 1
ATOM 2655 O O . LYS A 1 341 ? -51.622 -26.161 70.609 1.00 33.16 341 LYS A O 1
ATOM 2660 N N . SER A 1 342 ? -50.990 -26.174 68.442 1.00 29.41 342 SER A N 1
ATOM 2661 C CA . SER A 1 342 ? -51.900 -27.203 67.878 1.00 29.41 342 SER A CA 1
ATOM 2662 C C . SER A 1 342 ? -51.541 -27.368 66.388 1.00 29.41 342 SER A C 1
ATOM 2664 O O . SER A 1 342 ? -51.652 -26.406 65.633 1.00 29.41 342 SER A O 1
ATOM 2666 N N . GLU A 1 343 ? -50.871 -28.432 65.939 1.00 33.72 343 GLU A N 1
ATOM 2667 C CA . GLU A 1 343 ? -51.453 -29.748 65.597 1.00 33.72 343 GLU A CA 1
ATOM 2668 C C . GLU A 1 343 ? -52.828 -29.639 64.904 1.00 33.72 343 GLU A C 1
ATOM 2670 O O . GLU A 1 343 ? -53.832 -29.301 65.525 1.00 33.72 343 GLU A O 1
ATOM 2675 N N . ARG A 1 344 ? -52.822 -29.904 63.590 1.00 33.44 344 ARG A N 1
ATOM 2676 C CA . ARG A 1 344 ? -53.950 -30.365 62.773 1.00 33.44 344 ARG A CA 1
ATOM 2677 C C . ARG A 1 344 ? -53.454 -31.617 62.045 1.00 33.44 344 ARG A C 1
ATOM 2679 O O . ARG A 1 344 ? -52.661 -31.483 61.116 1.00 33.44 344 ARG A O 1
ATOM 2686 N N . GLU A 1 345 ? -53.856 -32.782 62.539 1.00 28.81 345 GLU A N 1
ATOM 2687 C CA . GLU A 1 345 ? -54.857 -33.638 61.884 1.00 28.81 345 GLU A CA 1
ATOM 2688 C C . GLU A 1 345 ? -55.974 -33.908 62.892 1.00 28.81 345 GLU A C 1
ATOM 2690 O O . GLU A 1 345 ? -55.638 -34.039 64.094 1.00 28.81 345 GLU A O 1
#

Foldseek 3Di:
DDDDDDDDDPPPPPPPDDDDDQDFEDQQWAQAPVRDTDGFAFQFGGLDGDPDHDDTHGAPVVQWGGRTRLPIKGAQQWADDDSNDPDIDGAPASQQWRMDDPVGNTDGDQQFDDDSSQHGDQQWDQDQLHSDTDGDDDPVVQVVLQVVLVVVVVVVVVCVVVVVVVCVVDPDPCVVVVVVVVLVVLQVVLVVVPDPDPDDPVVSVVSSVSSVSHDPQRPRHPVVNVLSNPDPDDPVVSVVVSVVVSVCVVVVVVVVVVVVVVVVVVVVCVVVVCPVVVVVVVVVVVVVVVVVVVVVVVVVPDDDDDDDDPDDDDDDDDDDDDDDDDDDDDDDDDDDDDDDDDDDD

pLDDT: mean 70.63, std 20.97, range [21.73, 95.38]

Sequence (345 aa):
MKNLDKPGPRNASNSLDISFNLRACLIGEAMLSNGKCALCEQGTYLLQASDEPGFCRKCPSLEAECFGGSAIFPKSGYWRSSNESDNFIKCLNPIACLGGSNSNASQCQEGYQGILFSDCALGYSKSLASFKCSNCPSRASNIIILIVVIIGVALFLTLLIVSNLNSALKDKNYLAVFLRVLLNHLQVLTLSGSFDLNWPSMLLSFYRNIQPFGETSSQILSLDCFLNSYSKDNLQRVFLIRVMILAGLPIIAIGVSYAVWNIIIKIKLKSTGKMEILQNSDRNSGIENQKKQDYEIYSSCQTPWQKFDPNVEYVKVEMIQKQDRVSNESYVQSNTFSKYKSERE

Radius of gyration: 46.49 Å; chains: 1; bounding box: 147×65×148 Å